Protein 2CC3 (pdb70)

Organism: Agrobacterium fabrum (strain C58 / ATCC 33970) (NCBI:txid176299)

B-factor: mean 16.68, std 10.62, range [2.0, 56.29]

Solvent-accessible surface area: 15965 Å² total; per-residue (Å²): 96,144,172,89,85,48,70,76,3,2,7,29,12,7,2,15,45,0,0,48,9,24,21,30,11,14,32,58,30,13,132,78,10,34,67,17,0,9,59,5,2,21,81,146,10,72,105,90,1,44,130,87,11,57,149,122,27,92,92,0,11,26,70,115,16,16,166,131,7,73,19,75,20,89,56,89,35,35,80,97,85,80,134,17,14,0,58,0,81,0,67,54,16,49,68,30,94,92,128,153,83,78,59,34,30,33,30,0,42,0,127,34,81,93,47,140,89,34,78,56,172,30,44,26,41,7,13,5,0,2,19,1,46,31,15,108,46,67,87,61,135,135,104,198,106,145,171,77,87,60,98,76,4,1,12,29,12,24,2,16,58,12,0,45,14,43,21,18,8,9,34,35,32,11,121,79,10,39,67,17,0,13,50,20,8,20,82,120,11,84,86,78,9,42,142,107,15,52,150,128,27,96,84,0,19,31,68,97,10,14,168,105,10,57,15,71,13,70,57,92,37,37,81,96,79,84,132,19,28,1,60,0,75,1,77,58,10,47,65,35,111,85,136,156,77,80,61,32,30,27,29,0,54,0,124,38,83,94,48,139,89,34,76,58,165,20,38,28,48,6,16,6,0,6,17,4,31,35,18,123,45,76,85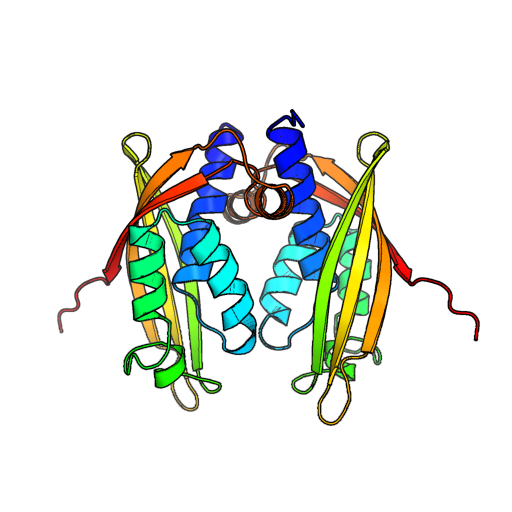,63,138,139,106,199

GO terms:
  GO:0005886 plasma membrane (C, EXP)
  GO:0042802 identical protein binding (F, IPI)
  GO:0005515 protein binding (F, IPI)

Nearest PDB structures (foldseek):
  2cc3-assembly1_B  TM=1.006E+00  e=1.079E-27  Agrobacterium tumefaciens
  4aky-assembly5_E  TM=9.149E-01  e=1.240E-10  Brucella suis
  4o3v-assembly1_B  TM=8.685E-01  e=2.849E-10  Rickettsia typhi str. Wilmington
  4o3v-assembly1_A  TM=8.788E-01  e=7.374E-10  Rickettsia typhi str. Wilmington
  2bhm-assembly1_A-2  TM=9.121E-01  e=1.418E-09  Brucella suis

Radius of gyration: 19.48 Å; Cα contacts (8 Å, |Δi|>4): 510; chains: 2; bounding box: 47×59×48 Å

Secondary structure (DSSP, 8-state):
-----HHHHHHHHHHHHHHHHHH-B-TTTHHHHHHHHHHTB-HHHHHHHHHHHSTT-TTSHHHHTTTSEEEEEEEEEEEEEETTEEEEEEEEEEEETTSPPEEEEEEEEEEEEE-S---HHHHTT-TT-EEEEEEEEEEPP---/-----HHHHHHHHHHHHHHHHHH-B-TTTHHHHHHHHHHTB-HHHHHHHHHHHSTT-TTSHHHHTTTSEEEEEEEEEEEEEETTEEEEEEEEEEEETTSPPEEEEEEEEEEEEE-S---HHHHTT-TT-EEEEEEEEEEPP---

Structure (mmCIF, N/CA/C/O backbone):
data_2CC3
#
_entry.id   2CC3
#
_cell.length_a   112.269
_cell.length_b   72.349
_cell.length_c   48.844
_cell.angle_alpha   90.00
_cell.angle_beta   110.66
_cell.angle_gamma   90.00
#
_symmetry.space_group_name_H-M   'C 1 2 1'
#
loop_
_entity.id
_entity.type
_entity.pdbx_description
1 polymer 'PROTEIN VIRB8'
2 non-polymer (4S)-2-METHYL-2,4-PENTANEDIOL
3 water water
#
loop_
_atom_site.group_PDB
_atom_site.id
_atom_site.type_symbol
_atom_site.label_atom_id
_atom_site.label_alt_id
_atom_site.label_comp_id
_atom_site.label_asym_id
_atom_site.label_entity_id
_atom_site.label_seq_id
_atom_site.pdbx_PDB_ins_code
_atom_site.Cartn_x
_atom_site.Cartn_y
_atom_site.Cartn_z
_atom_site.occupancy
_atom_site.B_iso_or_equiv
_atom_site.auth_seq_id
_atom_site.auth_comp_id
_atom_site.auth_asym_id
_atom_site.auth_atom_id
_atom_site.pdbx_PDB_model_num
ATOM 1 N N . GLY A 1 1 ? 36.338 -15.413 23.242 1.00 38.80 88 GLY A N 1
ATOM 2 C CA . GLY A 1 1 ? 35.600 -14.238 22.699 1.00 38.53 88 GLY A CA 1
ATOM 3 C C . GLY A 1 1 ? 36.162 -13.754 21.376 1.00 38.47 88 GLY A C 1
ATOM 4 O O . GLY A 1 1 ? 37.361 -13.481 21.288 1.00 35.88 88 GLY A O 1
ATOM 5 N N . PRO A 1 2 ? 35.302 -13.667 20.332 1.00 38.57 89 PRO A N 1
ATOM 6 C CA . PRO A 1 2 ? 35.680 -13.102 19.027 1.00 38.83 89 PRO A CA 1
ATOM 7 C C . PRO A 1 2 ? 35.832 -11.565 19.082 1.00 38.29 89 PRO A C 1
ATOM 8 O O . PRO A 1 2 ? 34.893 -10.863 19.467 1.00 35.15 89 PRO A O 1
ATOM 12 N N . HIS A 1 3 ? 37.012 -11.069 18.699 1.00 38.19 90 HIS A N 1
ATOM 13 C CA . HIS A 1 3 ? 37.354 -9.648 18.811 1.00 39.07 90 HIS A CA 1
ATOM 14 C C . HIS A 1 3 ? 37.312 -8.910 17.468 1.00 35.07 90 HIS A C 1
ATOM 15 O O . HIS A 1 3 ? 37.679 -9.455 16.431 1.00 34.70 90 HIS A O 1
ATOM 22 N N . MET A 1 4 ? 36.869 -7.658 17.498 1.00 30.24 91 MET A N 1
ATOM 23 C CA . MET A 1 4 ? 37.099 -6.750 16.385 1.00 26.23 91 MET A CA 1
ATOM 24 C C . MET A 1 4 ? 37.441 -5.350 16.870 1.00 21.79 91 MET A C 1
ATOM 25 O O . MET A 1 4 ? 36.975 -4.910 17.925 1.00 19.11 91 MET A O 1
ATOM 30 N N . THR A 1 5 ? 38.261 -4.660 16.090 1.00 16.83 92 THR A N 1
ATOM 31 C CA . THR A 1 5 ? 38.514 -3.243 16.304 1.00 16.16 92 THR A CA 1
ATOM 32 C C . THR A 1 5 ? 37.215 -2.447 16.095 1.00 11.90 92 THR A C 1
ATOM 33 O O . THR A 1 5 ? 36.334 -2.867 15.346 1.00 10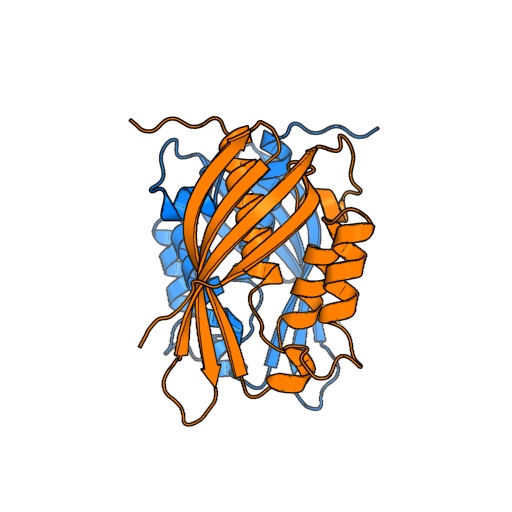.21 92 THR A O 1
ATOM 37 N N . GLN A 1 6 ? 37.089 -1.298 16.753 1.00 13.20 93 GLN A N 1
ATOM 38 C CA . GLN A 1 6 ? 35.928 -0.464 16.517 1.00 13.93 93 GLN A CA 1
ATOM 39 C C . GLN A 1 6 ? 35.869 0.052 15.082 1.00 14.21 93 GLN A C 1
ATOM 40 O O . GLN A 1 6 ? 34.775 0.181 14.528 1.00 15.76 93 GLN A O 1
ATOM 46 N N . GLU A 1 7 ? 37.026 0.304 14.476 1.00 15.03 94 GLU A N 1
ATOM 47 C CA . GLU A 1 7 ? 37.124 0.745 13.070 1.00 17.27 94 GLU A CA 1
ATOM 48 C C . GLU A 1 7 ? 36.499 -0.265 12.128 1.00 14.90 94 GLU A C 1
ATOM 49 O O . GLU A 1 7 ? 35.715 0.104 11.270 1.00 13.59 94 GLU A O 1
ATOM 55 N N . GLU A 1 8 ? 36.846 -1.532 12.327 1.00 15.07 95 GLU A N 1
ATOM 56 C CA . GLU A 1 8 ? 36.277 -2.658 11.605 1.00 17.75 95 GLU A CA 1
ATOM 57 C C . GLU A 1 8 ? 34.786 -2.834 11.914 1.00 14.46 95 GLU A C 1
ATOM 58 O O . GLU A 1 8 ? 34.002 -3.140 11.019 1.00 15.52 95 GLU A O 1
ATOM 64 N N . ALA A 1 9 ? 34.372 -2.564 13.154 1.00 15.15 96 ALA A N 1
ATOM 65 C CA . ALA A 1 9 ? 32.930 -2.613 13.492 1.00 8.83 96 ALA A CA 1
ATOM 66 C C . ALA A 1 9 ? 32.146 -1.531 12.758 1.00 6.12 96 ALA A C 1
ATOM 67 O O . ALA A 1 9 ? 31.086 -1.793 12.173 1.00 6.56 96 ALA A O 1
ATOM 69 N N . VAL A 1 10 ? 32.676 -0.315 12.794 1.00 4.49 97 VAL A N 1
ATOM 70 C CA . VAL A 1 10 ? 32.112 0.814 12.070 1.00 3.76 97 VAL A CA 1
ATOM 71 C C . VAL A 1 10 ? 32.014 0.579 10.557 1.00 2.17 97 VAL A C 1
ATOM 72 O O . VAL A 1 10 ? 30.987 0.901 9.947 1.00 5.77 97 VAL A O 1
ATOM 76 N N . VAL A 1 11 ? 33.066 0.041 9.948 1.00 2.39 98 VAL A N 1
ATOM 77 C CA . VAL A 1 11 ? 33.011 -0.344 8.523 1.00 3.12 98 VAL A CA 1
ATOM 78 C C . VAL A 1 11 ? 31.811 -1.215 8.213 1.00 4.60 98 VAL A C 1
ATOM 79 O O . VAL A 1 11 ? 30.988 -0.869 7.339 1.00 4.76 98 VAL A O 1
ATOM 83 N N . ASN A 1 12 ? 31.698 -2.330 8.952 1.00 8.30 99 ASN A N 1
ATOM 84 C CA . ASN A 1 12 ? 30.720 -3.380 8.656 1.00 6.30 99 ASN A CA 1
ATOM 85 C C . ASN A 1 12 ? 29.307 -2.890 8.800 1.00 6.36 99 ASN A C 1
ATOM 86 O O . ASN A 1 12 ? 28.417 -3.228 7.994 1.00 6.42 99 ASN A O 1
ATOM 91 N N . ALA A 1 13 ? 29.107 -2.095 9.853 1.00 7.62 100 ALA A N 1
ATOM 92 C CA . ALA A 1 13 ? 27.866 -1.419 10.111 1.00 2.26 100 ALA A CA 1
ATOM 93 C C . ALA A 1 13 ? 27.507 -0.407 9.020 1.00 2.00 100 ALA A C 1
ATOM 94 O O . ALA A 1 13 ? 26.350 -0.353 8.588 1.00 4.80 100 ALA A O 1
ATOM 96 N N . SER A 1 14 ? 28.452 0.414 8.581 1.00 2.89 101 SER A N 1
ATOM 97 C CA . SER A 1 14 ? 28.092 1.485 7.588 1.00 6.10 101 SER A CA 1
ATOM 98 C C . SER A 1 14 ? 27.811 0.861 6.192 1.00 3.72 101 SER A C 1
ATOM 99 O O . SER A 1 14 ? 26.926 1.313 5.459 1.00 4.18 101 SER A O 1
ATOM 102 N N . LEU A 1 15 ? 28.573 -0.178 5.853 1.00 2.51 102 LEU A N 1
ATOM 103 C CA . LEU A 1 15 ? 28.454 -0.846 4.553 1.00 2.24 102 LEU A CA 1
ATOM 104 C C . LEU A 1 15 ? 27.178 -1.633 4.451 1.00 2.77 102 LEU A C 1
ATOM 105 O O . LEU A 1 15 ? 26.520 -1.624 3.400 1.00 5.56 102 LEU A O 1
ATOM 110 N N . TRP A 1 16 ? 26.778 -2.238 5.573 1.00 5.68 103 TRP A N 1
ATOM 111 C CA . TRP A 1 16 ? 25.488 -2.941 5.670 1.00 2.00 103 TRP A CA 1
ATOM 112 C C . TRP A 1 16 ? 24.325 -2.013 5.631 1.00 2.03 103 TRP A C 1
ATOM 113 O O . TRP A 1 16 ? 23.297 -2.281 4.991 1.00 3.77 103 TRP A O 1
ATOM 124 N N . GLU A 1 17 ? 24.441 -0.911 6.358 1.00 6.38 104 GLU A N 1
ATOM 125 C CA . GLU A 1 17 ? 23.421 0.136 6.267 1.00 5.23 104 GLU A CA 1
ATOM 126 C C . GLU A 1 17 ? 23.316 0.640 4.811 1.00 2.00 104 GLU A C 1
ATOM 127 O O . GLU A 1 17 ? 22.215 0.835 4.285 1.00 2.00 104 GLU A O 1
ATOM 133 N N . TYR A 1 18 ? 24.461 0.814 4.156 1.00 5.10 105 TYR A N 1
ATOM 134 C CA . TYR A 1 18 ? 24.479 1.128 2.716 1.00 3.54 105 TYR A CA 1
ATOM 135 C C . TYR A 1 18 ? 23.683 0.121 1.930 1.00 4.50 105 TYR A C 1
ATOM 136 O O . TYR A 1 18 ? 22.696 0.462 1.233 1.00 4.05 105 TYR A O 1
ATOM 145 N N . VAL A 1 19 ? 24.080 -1.137 2.036 1.00 6.49 106 VAL A N 1
ATOM 146 C CA . VAL A 1 19 ? 23.322 -2.198 1.358 1.00 4.99 106 VAL A CA 1
ATOM 147 C C . VAL A 1 19 ? 21.843 -2.134 1.697 1.00 5.79 106 VAL A C 1
ATOM 148 O O . VAL A 1 19 ? 20.982 -2.085 0.800 1.00 7.71 106 VAL A O 1
ATOM 152 N N . ARG A 1 20 ? 21.532 -2.111 2.995 1.00 4.27 107 ARG A N 1
ATOM 153 C CA . ARG A 1 20 ? 20.146 -2.172 3.390 1.00 5.37 107 ARG A CA 1
ATOM 154 C C . ARG A 1 20 ? 19.365 -1.005 2.774 1.00 4.38 107 ARG A C 1
ATOM 155 O O . ARG A 1 20 ? 18.279 -1.204 2.220 1.00 3.82 107 ARG A O 1
ATOM 163 N N . LEU A 1 21 ? 19.885 0.220 2.918 1.00 4.31 108 LEU A N 1
ATOM 164 C CA . LEU A 1 21 ? 19.181 1.412 2.408 1.00 8.25 108 LEU A CA 1
ATOM 165 C C . LEU A 1 21 ? 19.040 1.379 0.879 1.00 8.07 108 LEU A C 1
ATOM 166 O O . LEU A 1 21 ? 18.038 1.807 0.321 1.00 7.96 108 LEU A O 1
ATOM 171 N N . ARG A 1 22 ? 20.046 0.843 0.204 1.00 9.04 109 ARG A N 1
ATOM 172 C CA . ARG A 1 22 ? 20.044 0.819 -1.250 1.00 3.91 109 ARG A CA 1
ATOM 173 C C . ARG A 1 22 ? 19.142 -0.283 -1.825 1.00 5.34 109 ARG A C 1
ATOM 174 O O . ARG A 1 22 ? 18.510 -0.075 -2.871 1.00 5.26 109 ARG A O 1
ATOM 182 N N . GLU A 1 23 ? 19.047 -1.424 -1.139 1.00 4.67 110 GLU A N 1
ATOM 183 C CA . GLU A 1 23 ? 18.387 -2.592 -1.702 1.00 6.63 110 GLU A CA 1
ATOM 184 C C . GLU A 1 23 ? 16.964 -2.802 -1.152 1.00 10.09 110 GLU A C 1
ATOM 185 O O . GLU A 1 23 ? 16.184 -3.581 -1.713 1.00 6.92 110 GLU A O 1
ATOM 191 N N . SER A 1 24 ? 16.666 -2.128 -0.035 1.00 10.43 111 SER A N 1
ATOM 192 C CA . SER A 1 24 ? 15.328 -2.057 0.549 1.00 9.73 111 SER A CA 1
ATOM 193 C C . SER A 1 24 ? 14.462 -1.107 -0.253 1.00 7.71 111 SER A C 1
ATOM 194 O O . SER A 1 24 ? 14.990 -0.275 -0.994 1.00 8.82 111 SER A O 1
ATOM 197 N N . TYR A 1 25 ? 13.143 -1.214 -0.104 1.00 7.15 112 TYR A N 1
ATOM 198 C CA . TYR A 1 25 ? 12.224 -0.201 -0.659 1.00 11.24 112 TYR A CA 1
ATOM 199 C C . TYR A 1 25 ? 10.948 -0.047 0.152 1.00 13.34 112 TYR A C 1
ATOM 200 O O . TYR A 1 25 ? 10.249 -1.017 0.449 1.00 16.45 112 TYR A O 1
ATOM 209 N N . ASP A 1 26 ? 10.623 1.195 0.463 1.00 15.81 113 ASP A N 1
ATOM 210 C CA . ASP A 1 26 ? 9.370 1.512 1.139 1.00 18.80 113 ASP A CA 1
ATOM 211 C C . ASP A 1 26 ? 9.032 2.926 0.696 1.00 16.83 113 ASP A C 1
ATOM 212 O O . ASP A 1 26 ? 9.837 3.833 0.884 1.00 17.63 113 ASP A O 1
ATOM 217 N N . ALA A 1 27 ? 7.870 3.128 0.087 1.00 17.17 114 ALA A N 1
ATOM 218 C CA . ALA A 1 27 ? 7.514 4.482 -0.386 1.00 17.74 114 ALA A CA 1
ATOM 219 C C . ALA A 1 27 ? 7.688 5.579 0.694 1.00 17.41 114 ALA A C 1
ATOM 220 O O . ALA A 1 27 ? 8.075 6.712 0.387 1.00 15.87 114 ALA A O 1
ATOM 222 N N . ASP A 1 28 ? 7.422 5.231 1.956 1.00 14.70 115 ASP A N 1
ATOM 223 C CA . ASP A 1 28 ? 7.606 6.175 3.067 1.00 18.38 115 ASP A CA 1
ATOM 224 C C . ASP A 1 28 ? 9.062 6.538 3.331 1.00 17.84 115 ASP A C 1
ATOM 225 O O . ASP A 1 28 ? 9.340 7.651 3.750 1.00 21.74 115 ASP A O 1
ATOM 230 N N . THR A 1 29 ? 9.981 5.597 3.102 1.00 18.78 116 THR A N 1
ATOM 231 C CA . THR A 1 29 ? 11.414 5.789 3.384 1.00 16.01 116 THR A CA 1
ATOM 232 C C . THR A 1 29 ? 12.210 6.067 2.122 1.00 17.49 116 THR A C 1
ATOM 233 O O . THR A 1 29 ? 13.435 6.210 2.169 1.00 20.07 116 THR A O 1
ATOM 237 N N . ALA A 1 30 ? 11.511 6.136 0.995 1.00 17.34 117 ALA A N 1
ATOM 238 C CA . ALA A 1 30 ? 12.155 6.273 -0.313 1.00 16.62 117 ALA A CA 1
ATOM 239 C C . ALA A 1 30 ? 13.115 7.474 -0.405 1.00 17.02 117 ALA A C 1
ATOM 240 O O . ALA A 1 30 ? 14.250 7.336 -0.905 1.00 14.49 117 ALA A O 1
ATOM 242 N N . GLN A 1 31 ? 12.663 8.640 0.076 1.00 17.61 118 GLN A N 1
ATOM 243 C CA . GLN A 1 31 ? 13.454 9.867 0.050 1.00 16.56 118 GLN A CA 1
ATOM 244 C C . GLN A 1 31 ? 14.603 9.866 1.068 1.00 16.62 118 GLN A C 1
ATOM 245 O O . GLN A 1 31 ? 15.739 10.266 0.767 1.00 19.29 118 GLN A O 1
ATOM 251 N N . TYR A 1 32 ? 14.282 9.477 2.295 1.00 16.37 119 TYR A N 1
ATOM 252 C CA . TYR A 1 32 ? 15.280 9.293 3.318 1.00 16.77 119 TYR A CA 1
ATOM 253 C C . TYR A 1 32 ? 16.389 8.332 2.837 1.00 13.12 119 TYR A C 1
ATOM 254 O O . TYR A 1 32 ? 17.563 8.652 2.914 1.00 13.75 119 TYR A O 1
ATOM 263 N N . ALA A 1 33 ? 16.025 7.160 2.336 1.00 14.00 120 ALA A N 1
ATOM 264 C CA . ALA A 1 33 ? 17.056 6.203 1.912 1.00 11.24 120 ALA A CA 1
ATOM 265 C C . ALA A 1 33 ? 17.878 6.731 0.712 1.00 8.27 120 ALA A C 1
ATOM 266 O O . ALA A 1 33 ? 19.099 6.670 0.726 1.00 9.56 120 ALA A O 1
ATOM 268 N N . TYR A 1 34 ? 17.198 7.304 -0.272 1.00 10.60 121 TYR A N 1
ATOM 269 C CA . TYR A 1 34 ? 17.822 7.879 -1.477 1.00 12.17 121 TYR A CA 1
ATOM 270 C C . TYR A 1 34 ? 18.899 8.923 -1.168 1.00 12.22 121 TYR A C 1
ATOM 271 O O . TYR A 1 34 ? 19.951 8.942 -1.807 1.00 13.62 121 TYR A O 1
ATOM 280 N N . ASP A 1 35 ? 18.642 9.797 -0.195 1.00 13.89 122 ASP A N 1
ATOM 281 C CA . ASP A 1 35 ? 19.620 10.822 0.163 1.00 11.70 122 ASP A CA 1
ATOM 282 C C . ASP A 1 35 ? 20.857 10.276 0.896 1.00 10.19 122 ASP A C 1
ATOM 283 O O . ASP A 1 35 ? 21.990 10.685 0.607 1.00 8.48 122 ASP A O 1
ATOM 288 N N . LEU A 1 36 ? 20.642 9.405 1.887 1.00 10.34 123 LEU A N 1
ATOM 289 C CA . LEU A 1 36 ? 21.757 8.720 2.547 1.00 9.61 123 LEU A CA 1
ATOM 290 C C . LEU A 1 36 ? 22.575 7.865 1.548 1.00 6.96 123 LEU A C 1
ATOM 291 O O . LEU A 1 36 ? 23.773 7.957 1.514 1.00 5.28 123 LEU A O 1
ATOM 296 N N . VAL A 1 37 ? 21.913 7.056 0.724 1.00 8.68 124 VAL A N 1
ATOM 297 C CA . VAL A 1 37 ? 22.619 6.261 -0.280 1.00 9.75 124 VAL A CA 1
ATOM 298 C C . VAL A 1 37 ? 23.464 7.158 -1.190 1.00 9.90 124 VAL A C 1
ATOM 299 O O . VAL A 1 37 ? 24.644 6.892 -1.380 1.00 11.84 124 VAL A O 1
ATOM 303 N N . SER A 1 38 ? 22.857 8.227 -1.719 1.00 13.47 125 SER A N 1
ATOM 304 C CA . SER A 1 38 ? 23.557 9.196 -2.622 1.00 13.33 125 SER A CA 1
ATOM 305 C C . SER A 1 38 ? 24.778 9.863 -1.990 1.00 13.01 125 SER A C 1
ATOM 306 O O . SER A 1 38 ? 25.799 10.052 -2.641 1.00 11.76 125 SER A O 1
ATOM 309 N N . ASN A 1 39 ? 24.661 10.240 -0.719 1.00 16.02 126 ASN A N 1
ATOM 310 C CA . ASN A 1 39 ? 25.743 10.956 -0.023 1.00 15.11 126 ASN A CA 1
ATOM 311 C C . ASN A 1 39 ? 26.954 10.086 0.276 1.00 15.43 126 ASN A C 1
ATOM 312 O O . ASN A 1 39 ? 28.090 10.557 0.327 1.00 18.65 126 ASN A O 1
ATOM 317 N N . PHE A 1 40 ? 26.678 8.805 0.474 1.00 14.65 127 PHE A N 1
ATOM 318 C CA . PHE A 1 40 ? 27.664 7.777 0.761 1.00 15.27 127 PHE A CA 1
ATOM 319 C C . PHE A 1 40 ? 28.479 7.319 -0.486 1.00 13.03 127 PHE A C 1
ATOM 320 O O . PHE A 1 40 ? 29.460 6.595 -0.347 1.00 10.61 127 PHE A O 1
ATOM 328 N N . SER A 1 41 ? 28.045 7.700 -1.693 1.00 11.87 128 SER A N 1
ATOM 329 C CA . SER A 1 41 ? 28.589 7.132 -2.934 1.00 10.78 128 SER A CA 1
ATOM 330 C C . SER A 1 41 ? 29.436 8.117 -3.724 1.00 12.30 128 SER A C 1
ATOM 331 O O . SER A 1 41 ? 29.050 9.265 -3.884 1.00 13.68 128 SER A O 1
ATOM 334 N N . ALA A 1 42 ? 30.571 7.653 -4.247 1.00 12.78 129 ALA A N 1
ATOM 335 C CA . ALA A 1 42 ? 31.391 8.439 -5.158 1.00 10.13 129 ALA A CA 1
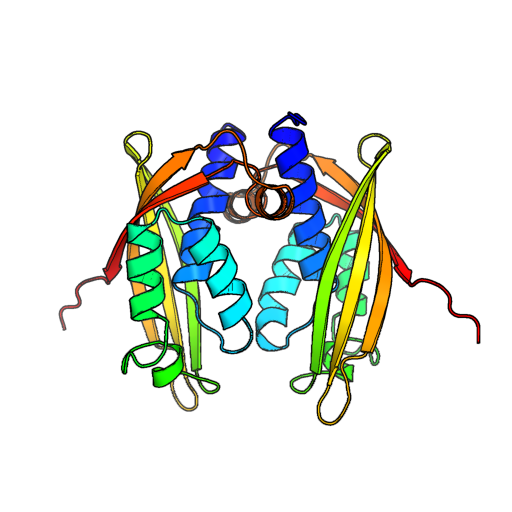ATOM 336 C C . ALA A 1 42 ? 30.605 8.599 -6.473 1.00 10.46 129 ALA A C 1
ATOM 337 O O . ALA A 1 42 ? 29.665 7.849 -6.703 1.00 14.12 129 ALA A O 1
ATOM 339 N N . PRO A 1 43 ? 30.895 9.661 -7.259 1.00 14.99 130 PRO A N 1
ATOM 340 C CA . PRO A 1 43 ? 30.143 10.095 -8.456 1.00 11.27 130 PRO A CA 1
ATOM 341 C C . PRO A 1 43 ? 29.485 9.040 -9.369 1.00 9.15 130 PRO A C 1
ATOM 342 O O . PRO A 1 43 ? 28.303 9.158 -9.664 1.00 13.77 130 PRO A O 1
ATOM 346 N N . MET A 1 44 ? 30.199 8.027 -9.805 1.00 11.01 131 MET A N 1
ATOM 347 C CA . MET A 1 44 ? 29.600 7.030 -10.711 1.00 14.05 131 MET A CA 1
ATOM 348 C C . MET A 1 44 ? 28.610 6.092 -10.015 1.00 11.07 131 MET A C 1
ATOM 349 O O . MET A 1 44 ? 27.530 5.776 -10.534 1.00 11.13 131 MET A O 1
ATOM 354 N N . VAL A 1 45 ? 28.998 5.648 -8.830 1.00 12.90 132 VAL A N 1
ATOM 355 C CA . VAL A 1 45 ? 28.120 4.873 -7.960 1.00 7.77 132 VAL A CA 1
ATOM 356 C C . VAL A 1 45 ? 26.848 5.683 -7.705 1.00 8.12 132 VAL A C 1
ATOM 357 O O . VAL A 1 45 ? 25.748 5.191 -7.908 1.00 9.91 132 VAL A O 1
ATOM 361 N N . ARG A 1 46 ? 26.989 6.960 -7.337 1.00 12.57 133 ARG A N 1
ATOM 362 C CA . ARG A 1 46 ? 25.814 7.797 -7.112 1.00 12.56 133 ARG A CA 1
ATOM 363 C C . ARG A 1 46 ? 24.909 7.848 -8.346 1.00 12.38 133 ARG A C 1
ATOM 364 O O . ARG A 1 46 ? 23.675 7.796 -8.236 1.00 11.46 133 ARG A O 1
ATOM 372 N N . GLN A 1 47 ? 25.525 7.938 -9.518 1.00 12.68 134 GLN A N 1
ATOM 373 C CA . GLN A 1 47 ? 24.782 8.075 -10.756 1.00 13.65 134 GLN A CA 1
ATOM 374 C C . GLN A 1 47 ? 24.124 6.775 -11.184 1.00 11.22 134 GLN A C 1
ATOM 375 O O . GLN A 1 47 ? 22.979 6.791 -11.612 1.00 15.58 134 GLN A O 1
ATOM 381 N N . ASN A 1 48 ? 24.835 5.657 -11.060 1.00 11.89 135 ASN A N 1
ATOM 382 C CA . ASN A 1 48 ? 24.227 4.335 -11.270 1.00 12.18 135 ASN A CA 1
ATOM 383 C C . ASN A 1 48 ? 22.993 4.140 -10.385 1.00 11.21 135 ASN A C 1
ATOM 384 O O . ASN A 1 48 ? 21.931 3.736 -10.852 1.00 11.31 135 ASN A O 1
ATOM 389 N N . TYR A 1 49 ? 23.116 4.463 -9.105 1.00 11.52 136 TYR A N 1
ATOM 390 C CA . TYR A 1 49 ? 21.992 4.276 -8.194 1.00 8.78 136 TYR A CA 1
ATOM 391 C C . TYR A 1 49 ? 20.808 5.176 -8.545 1.00 8.56 136 TYR A C 1
ATOM 392 O O . TYR A 1 49 ? 19.645 4.717 -8.582 1.00 7.55 136 TYR A O 1
ATOM 401 N N . GLN A 1 50 ? 21.108 6.457 -8.795 1.00 6.60 137 GLN A N 1
ATOM 402 C CA . GLN A 1 50 ? 20.082 7.450 -9.088 1.00 8.53 137 GLN A CA 1
ATOM 403 C C . GLN A 1 50 ? 19.317 7.198 -10.382 1.00 11.58 137 GLN A C 1
ATOM 404 O O . GLN A 1 50 ? 18.094 7.411 -10.428 1.00 11.64 137 GLN A O 1
ATOM 410 N N . GLN A 1 51 ? 20.023 6.726 -11.414 1.00 15.95 138 GLN A N 1
ATOM 411 C CA . GLN A 1 51 ? 19.413 6.423 -12.705 1.00 17.21 138 GLN A CA 1
ATOM 412 C C . GLN A 1 51 ? 18.505 5.196 -12.619 1.00 17.07 138 GLN A C 1
ATOM 413 O O . GLN A 1 51 ? 17.506 5.097 -13.329 1.00 14.45 138 GLN A O 1
ATOM 419 N N . PHE A 1 52 ? 18.867 4.265 -11.744 1.00 16.88 139 PHE A N 1
ATOM 420 C CA . PHE A 1 52 ? 18.036 3.107 -11.485 1.00 19.12 139 PHE A CA 1
ATOM 421 C C . PHE A 1 52 ? 16.785 3.477 -10.662 1.00 18.39 139 PHE A C 1
ATOM 422 O O . PHE A 1 52 ? 15.648 3.184 -11.051 1.00 18.12 139 PHE A O 1
ATOM 430 N N . PHE A 1 53 ? 17.009 4.148 -9.545 1.00 15.18 140 PHE A N 1
ATOM 431 C CA . PHE A 1 53 ? 15.936 4.523 -8.637 1.00 15.57 140 PHE A CA 1
ATOM 432 C C . PHE A 1 53 ? 14.937 5.554 -9.177 1.00 16.46 140 PHE A C 1
ATOM 433 O O . PHE A 1 53 ? 13.724 5.423 -8.926 1.00 16.39 140 PHE A O 1
ATOM 441 N N . ASN A 1 54 ? 15.428 6.581 -9.879 1.00 17.48 141 ASN A N 1
ATOM 442 C CA . ASN A 1 54 ? 14.539 7.680 -10.292 1.00 19.98 141 ASN A CA 1
ATOM 443 C C . ASN A 1 54 ? 13.563 7.329 -11.420 1.00 21.51 141 ASN A C 1
ATOM 444 O O . ASN A 1 54 ? 13.829 6.430 -12.224 1.00 15.71 141 ASN A O 1
ATOM 449 N N . TYR A 1 55 ? 12.417 8.019 -11.433 1.00 24.54 142 TYR A N 1
ATOM 450 C CA . TYR A 1 55 ? 11.569 8.119 -12.627 1.00 28.98 142 TYR A CA 1
ATOM 451 C C . TYR A 1 55 ? 12.399 8.803 -13.716 1.00 29.60 142 TYR A C 1
ATOM 452 O O . TYR A 1 55 ? 13.133 9.744 -13.418 1.00 31.41 142 TYR A O 1
ATOM 461 N N . PRO A 1 56 ? 12.247 8.378 -14.990 1.00 30.93 143 PRO A N 1
ATOM 462 C CA . PRO A 1 56 ? 11.201 7.505 -15.525 1.00 30.44 143 PRO A CA 1
ATOM 463 C C . PRO A 1 56 ? 11.556 6.022 -15.677 1.00 30.66 143 PRO A C 1
ATOM 464 O O . PRO A 1 56 ? 10.898 5.331 -16.457 1.00 32.59 143 PRO A O 1
ATOM 468 N N . ASN A 1 57 ? 12.560 5.535 -14.943 1.00 27.90 144 ASN A N 1
ATOM 469 C CA . ASN A 1 57 ? 12.957 4.126 -15.029 1.00 24.28 144 ASN A CA 1
ATOM 470 C C . ASN A 1 57 ? 11.804 3.166 -14.723 1.00 24.53 144 ASN A C 1
ATOM 471 O O . ASN A 1 57 ? 11.421 3.037 -13.555 1.00 20.80 144 ASN A O 1
ATOM 476 N N . PRO A 1 58 ? 11.284 2.461 -15.766 1.00 24.79 145 PRO A N 1
ATOM 477 C CA . PRO A 1 58 ? 10.090 1.609 -15.652 1.00 23.54 145 PRO A CA 1
ATOM 478 C C . PRO A 1 58 ? 10.306 0.408 -14.728 1.00 22.79 145 PRO A C 1
ATOM 479 O O . PRO A 1 58 ? 9.335 -0.224 -14.317 1.00 24.06 145 PRO A O 1
ATOM 483 N N . THR A 1 59 ? 11.570 0.105 -14.420 1.00 23.10 146 THR A N 1
ATOM 484 C CA . THR A 1 59 ? 11.930 -0.997 -13.516 1.00 23.62 146 THR A CA 1
ATOM 485 C C . THR A 1 59 ? 12.325 -0.542 -12.095 1.00 21.20 146 THR A C 1
ATOM 486 O O . THR A 1 59 ? 12.673 -1.367 -11.236 1.00 19.85 146 THR A O 1
ATOM 490 N N . SER A 1 60 ? 12.263 0.763 -11.840 1.00 19.72 147 SER A N 1
ATOM 491 C CA . SER A 1 60 ? 12.477 1.288 -10.499 1.00 16.97 147 SER A CA 1
ATOM 492 C C . SER A 1 60 ? 11.481 0.666 -9.525 1.00 16.92 147 SER A C 1
ATOM 493 O O . SER A 1 60 ? 10.315 0.434 -9.885 1.00 17.46 147 SER A O 1
ATOM 496 N N . PRO A 1 61 ? 11.928 0.393 -8.284 1.00 18.12 148 PRO A N 1
ATOM 497 C CA . PRO A 1 61 ? 10.985 -0.080 -7.244 1.00 19.10 148 PRO A CA 1
ATOM 498 C C . PRO A 1 61 ? 9.811 0.889 -7.045 1.00 19.02 148 PRO A C 1
ATOM 499 O O . PRO A 1 61 ? 8.697 0.461 -6.744 1.00 19.53 148 PRO A O 1
ATOM 503 N N . GLN A 1 62 ? 10.072 2.181 -7.227 1.00 18.50 149 GLN A N 1
ATOM 504 C CA . GLN A 1 62 ? 9.049 3.209 -7.099 1.00 19.45 149 GLN A CA 1
ATOM 505 C C . GLN A 1 62 ? 7.916 2.986 -8.067 1.00 20.16 149 GLN A C 1
ATOM 506 O O . GLN A 1 62 ? 6.754 3.076 -7.701 1.00 21.54 149 GLN A O 1
ATOM 512 N N . VAL A 1 63 ? 8.288 2.709 -9.312 1.00 21.47 150 VAL A N 1
ATOM 513 C CA . VAL A 1 63 ? 7.373 2.447 -10.422 1.00 21.23 150 VAL A CA 1
ATOM 514 C C . VAL A 1 63 ? 6.659 1.089 -10.267 1.00 21.03 150 VAL A C 1
ATOM 515 O O . VAL A 1 63 ? 5.437 1.030 -10.292 1.00 21.30 150 VAL A O 1
ATOM 519 N N . ILE A 1 64 ? 7.437 0.022 -10.064 1.00 21.87 151 ILE A N 1
ATOM 520 C CA . ILE A 1 64 ? 6.932 -1.364 -9.923 1.00 21.80 151 ILE A CA 1
ATOM 521 C C . ILE A 1 64 ? 6.073 -1.582 -8.678 1.00 22.27 151 ILE A C 1
ATOM 522 O O . ILE A 1 64 ? 4.998 -2.207 -8.742 1.00 19.04 151 ILE A O 1
ATOM 527 N N . LEU A 1 65 ? 6.557 -1.075 -7.544 1.00 22.90 152 LEU A N 1
ATOM 528 C CA . LEU A 1 65 ? 5.922 -1.352 -6.271 1.00 21.82 152 LEU A CA 1
ATOM 529 C C . LEU A 1 65 ? 5.126 -0.174 -5.725 1.00 23.11 152 LEU A C 1
ATOM 530 O O . LEU A 1 65 ? 4.033 -0.373 -5.196 1.00 25.80 152 LEU A O 1
ATOM 535 N N . GLY A 1 66 ? 5.655 1.037 -5.885 1.00 23.12 153 GLY A N 1
ATOM 536 C CA . GLY A 1 66 ? 5.005 2.248 -5.400 1.00 24.44 153 GLY A CA 1
ATOM 537 C C . GLY A 1 66 ? 4.613 2.141 -3.945 1.00 26.73 153 GLY A C 1
ATOM 538 O O . GLY A 1 66 ? 5.431 1.832 -3.068 1.00 28.98 153 GLY A O 1
ATOM 539 N N . LYS A 1 67 ? 3.335 2.350 -3.696 1.00 26.24 154 LYS A N 1
ATOM 540 C CA . LYS A 1 67 ? 2.818 2.394 -2.354 1.00 26.87 154 LYS A CA 1
ATOM 541 C C . LYS A 1 67 ? 2.301 1.026 -1.947 1.00 26.78 154 LYS A C 1
ATOM 542 O O . LYS A 1 67 ? 1.968 0.823 -0.791 1.00 25.70 154 LYS A O 1
ATOM 548 N N . HIS A 1 68 ? 2.269 0.086 -2.896 1.00 27.84 155 HIS A N 1
ATOM 549 C CA . HIS A 1 68 ? 1.611 -1.231 -2.728 1.00 29.26 155 HIS A CA 1
ATOM 550 C C . HIS A 1 68 ? 2.540 -2.423 -2.493 1.00 27.81 155 HIS A C 1
ATOM 551 O O . HIS A 1 68 ? 2.085 -3.581 -2.465 1.00 28.19 155 HIS A O 1
ATOM 558 N N . GLY A 1 69 ? 3.831 -2.154 -2.365 1.00 23.60 156 GLY A N 1
ATOM 559 C CA . GLY A 1 69 ? 4.799 -3.205 -2.169 1.00 19.94 156 GLY A CA 1
ATOM 560 C C . GLY A 1 69 ? 6.037 -2.671 -1.489 1.00 19.73 156 GLY A C 1
ATOM 561 O O . GLY A 1 69 ? 6.261 -1.461 -1.426 1.00 20.09 156 GLY A O 1
ATOM 562 N N . ARG A 1 70 ? 6.838 -3.591 -0.981 1.00 17.67 157 ARG A N 1
ATOM 563 C CA . ARG A 1 70 ? 8.063 -3.271 -0.263 1.00 20.11 157 ARG A CA 1
ATOM 564 C C . ARG A 1 70 ? 9.088 -4.357 -0.535 1.00 16.90 157 ARG A C 1
ATOM 565 O O . ARG A 1 70 ? 8.715 -5.489 -0.838 1.00 16.42 157 ARG A O 1
ATOM 573 N N . LEU A 1 71 ? 10.361 -3.990 -0.387 1.00 15.25 158 LEU A N 1
ATOM 574 C CA . LEU A 1 71 ? 11.482 -4.908 -0.406 1.00 11.69 158 LEU A CA 1
ATOM 575 C C . LEU A 1 71 ? 12.182 -4.807 0.936 1.00 10.97 158 LEU A C 1
ATOM 576 O O . LEU A 1 71 ? 12.517 -3.712 1.377 1.00 8.38 158 LEU A O 1
ATOM 581 N N . GLU A 1 72 ? 12.356 -5.956 1.598 1.00 13.28 159 GLU A N 1
ATOM 582 C CA . GLU A 1 72 ? 13.110 -6.065 2.842 1.00 15.68 159 GLU A CA 1
ATOM 583 C C . GLU A 1 72 ? 14.410 -6.882 2.703 1.00 14.24 159 GLU A C 1
ATOM 584 O O . GLU A 1 72 ? 14.486 -7.824 1.913 1.00 12.26 159 GLU A O 1
ATOM 590 N N . VAL A 1 73 ? 15.413 -6.521 3.513 1.00 13.65 160 VAL A N 1
ATOM 591 C CA . VAL A 1 73 ? 16.751 -7.054 3.383 1.00 12.19 160 VAL A CA 1
ATOM 59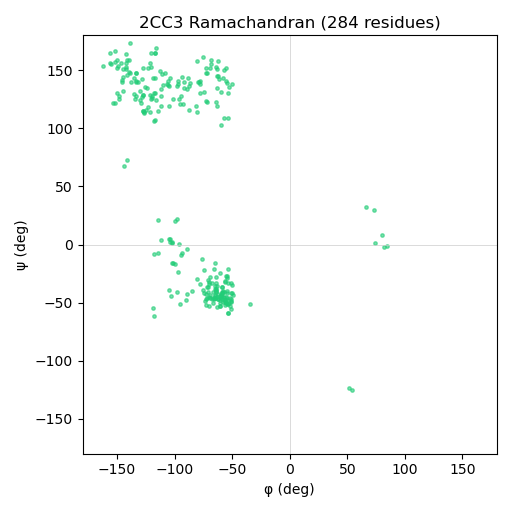2 C C . VAL A 1 73 ? 17.213 -7.578 4.741 1.00 13.27 160 VAL A C 1
ATOM 593 O O . VAL A 1 73 ? 17.137 -6.881 5.750 1.00 11.50 160 VAL A O 1
ATOM 597 N N . GLU A 1 74 ? 17.647 -8.836 4.753 1.00 11.11 161 GLU A N 1
ATOM 598 C CA . GLU A 1 74 ? 18.180 -9.486 5.938 1.00 11.90 161 GLU A CA 1
ATOM 599 C C . GLU A 1 74 ? 19.645 -9.724 5.722 1.00 9.31 161 GLU A C 1
ATOM 600 O O . GLU A 1 74 ? 19.986 -10.367 4.746 1.00 13.58 161 GLU A O 1
ATOM 606 N N . HIS A 1 75 ? 20.508 -9.301 6.645 1.00 8.75 162 HIS A N 1
ATOM 607 C CA . HIS A 1 75 ? 21.932 -9.606 6.531 1.00 8.30 162 HIS A CA 1
ATOM 608 C C . HIS A 1 75 ? 22.116 -11.122 6.588 1.00 9.62 162 HIS A C 1
ATOM 609 O O . HIS A 1 75 ? 21.371 -11.803 7.325 1.00 10.71 162 HIS A O 1
ATOM 616 N N . ILE A 1 76 ? 23.096 -11.644 5.837 1.00 6.98 163 ILE A N 1
ATOM 617 C CA . ILE A 1 76 ? 23.543 -13.024 6.065 1.00 3.41 163 ILE A CA 1
ATOM 618 C C . ILE A 1 76 ? 25.014 -13.083 6.456 1.00 6.97 163 ILE A C 1
ATOM 619 O O . ILE A 1 76 ? 25.333 -13.629 7.510 1.00 8.23 163 ILE A O 1
ATOM 624 N N . ALA A 1 77 ? 25.911 -12.505 5.652 1.00 7.72 164 ALA A N 1
ATOM 625 C CA . ALA A 1 77 ? 27.359 -12.496 6.035 1.00 8.26 164 ALA A CA 1
ATOM 626 C C . ALA A 1 77 ? 28.109 -11.277 5.487 1.00 8.03 164 ALA A C 1
ATOM 627 O O . ALA A 1 77 ? 27.725 -10.737 4.467 1.00 6.16 164 ALA A O 1
ATOM 629 N N . SER A 1 78 ? 29.166 -10.832 6.171 1.00 12.33 165 SER A N 1
ATOM 630 C CA . SER A 1 78 ? 30.090 -9.843 5.592 1.00 11.97 165 SER A CA 1
ATOM 631 C C . SER A 1 78 ? 31.487 -10.417 5.560 1.00 16.43 165 SER A C 1
ATOM 632 O O . SER A 1 78 ? 31.978 -10.887 6.583 1.00 16.21 165 SER A O 1
ATOM 635 N N . ASN A 1 79 ? 32.127 -10.364 4.390 1.00 17.17 166 ASN A N 1
ATOM 636 C CA . ASN A 1 79 ? 33.449 -10.967 4.221 1.00 18.68 166 ASN A CA 1
ATOM 637 C C . ASN A 1 79 ? 34.370 -9.942 3.574 1.00 18.41 166 ASN A C 1
ATOM 638 O O . ASN A 1 79 ? 34.039 -9.388 2.521 1.00 15.94 166 ASN A O 1
ATOM 643 N N . ASP A 1 80 ? 35.498 -9.655 4.220 1.00 19.63 167 ASP A N 1
ATOM 644 C CA . ASP A 1 80 ? 36.490 -8.763 3.633 1.00 23.20 167 ASP A CA 1
ATOM 645 C C . ASP A 1 80 ? 37.327 -9.558 2.648 1.00 25.12 167 ASP A C 1
ATOM 646 O O . ASP A 1 80 ? 37.938 -10.549 3.011 1.00 28.69 167 ASP A O 1
ATOM 651 N N . VAL A 1 81 ? 37.309 -9.158 1.386 1.00 28.98 168 VAL A N 1
ATOM 652 C CA . VAL A 1 81 ? 38.070 -9.886 0.374 1.00 29.00 168 VAL A CA 1
ATOM 653 C C . VAL A 1 81 ? 39.490 -9.330 0.219 1.00 29.97 168 VAL A C 1
ATOM 654 O O . VAL A 1 81 ? 40.454 -10.092 0.211 1.00 31.35 168 VAL A O 1
ATOM 658 N N . THR A 1 82 ? 39.596 -8.005 0.106 1.00 31.13 169 THR A N 1
ATOM 659 C CA . THR A 1 82 ? 40.865 -7.265 0.095 1.00 30.90 169 THR A CA 1
ATOM 660 C C . THR A 1 82 ? 40.629 -5.970 0.882 1.00 30.53 169 THR A C 1
ATOM 661 O O . THR A 1 82 ? 39.475 -5.625 1.142 1.00 28.73 169 THR A O 1
ATOM 665 N N . PRO A 1 83 ? 41.704 -5.271 1.307 1.00 29.28 170 PRO A N 1
ATOM 666 C CA . PRO A 1 83 ? 41.465 -3.961 1.906 1.00 27.53 170 PRO A CA 1
ATOM 667 C C . PRO A 1 83 ? 40.630 -3.077 0.978 1.00 23.68 170 PRO A C 1
ATOM 668 O O . PRO A 1 83 ? 40.929 -2.979 -0.220 1.00 23.33 170 PRO A O 1
ATOM 672 N N . GLY A 1 84 ? 39.569 -2.486 1.527 1.00 21.32 171 GLY A N 1
ATOM 673 C CA . GLY A 1 84 ? 38.661 -1.637 0.766 1.00 13.31 171 GLY A CA 1
ATOM 674 C C . GLY A 1 84 ? 37.607 -2.325 -0.096 1.00 10.52 171 GLY A C 1
ATOM 675 O O . GLY A 1 84 ? 36.929 -1.649 -0.875 1.00 10.63 171 GLY A O 1
ATOM 676 N N . VAL A 1 85 ? 37.482 -3.652 0.035 1.00 8.35 172 VAL A N 1
ATOM 677 C CA . VAL A 1 85 ? 36.484 -4.489 -0.673 1.00 6.69 172 VAL A CA 1
ATOM 678 C C . VAL A 1 85 ? 35.816 -5.457 0.335 1.00 7.80 172 VAL A C 1
ATOM 679 O O . VAL A 1 85 ? 36.481 -6.133 1.121 1.00 6.95 172 VAL A O 1
ATOM 683 N N . GLN A 1 86 ? 34.493 -5.454 0.355 1.00 4.74 173 GLN A N 1
ATOM 684 C CA . GLN A 1 86 ? 33.767 -6.326 1.216 1.00 7.13 173 GLN A CA 1
ATOM 685 C C . GLN A 1 86 ? 32.671 -6.939 0.349 1.00 9.39 173 GLN A C 1
ATOM 686 O O . GLN A 1 86 ? 32.123 -6.253 -0.543 1.00 5.43 173 GLN A O 1
ATOM 692 N N . GLN A 1 87 ? 32.407 -8.232 0.561 1.00 3.03 174 GLN A N 1
ATOM 693 C CA . GLN A 1 87 ? 31.230 -8.839 -0.017 1.00 10.44 174 GLN A CA 1
ATOM 694 C C . GLN A 1 87 ? 30.221 -9.077 1.082 1.00 10.80 174 GLN A C 1
ATOM 695 O O . GLN A 1 87 ? 30.575 -9.505 2.186 1.00 12.18 174 GLN A O 1
ATOM 701 N N . ILE A 1 88 ? 28.962 -8.792 0.764 1.00 11.42 175 ILE A N 1
ATOM 702 C CA . ILE A 1 88 ? 27.856 -8.902 1.712 1.00 9.26 175 ILE A CA 1
ATOM 703 C C . ILE A 1 88 ? 26.738 -9.744 1.147 1.00 7.50 175 ILE A C 1
ATOM 704 O O . ILE A 1 88 ? 26.094 -9.343 0.164 1.00 7.74 175 ILE A O 1
ATOM 709 N N . ARG A 1 89 ? 26.492 -10.891 1.784 1.00 6.07 176 ARG A N 1
ATOM 710 C CA . ARG A 1 89 ? 25.411 -11.775 1.406 1.00 4.45 176 ARG A CA 1
ATOM 711 C C . ARG A 1 89 ? 24.161 -11.365 2.179 1.00 4.93 176 ARG A C 1
ATOM 712 O O . ARG A 1 89 ? 24.247 -11.130 3.379 1.00 3.90 176 ARG A O 1
ATOM 720 N N . TYR A 1 90 ? 23.012 -11.271 1.498 1.00 2.00 177 TYR A N 1
ATOM 721 C CA . TYR A 1 90 ? 21.783 -10.858 2.143 1.00 2.03 177 TYR A CA 1
ATOM 722 C C . TYR A 1 90 ? 20.630 -11.515 1.459 1.00 3.59 177 TYR A C 1
ATOM 723 O O . TYR A 1 90 ? 20.724 -11.852 0.298 1.00 4.38 177 TYR A O 1
ATOM 732 N N . LYS A 1 91 ? 19.552 -11.701 2.205 1.00 6.57 178 LYS A N 1
ATOM 733 C CA . LYS A 1 91 ? 18.289 -12.190 1.696 1.00 9.38 178 LYS A CA 1
ATOM 734 C C . LYS A 1 91 ? 17.375 -11.028 1.440 1.00 8.73 178 LYS A C 1
ATOM 735 O O . LYS A 1 91 ? 17.260 -10.117 2.281 1.00 8.78 178 LYS A O 1
ATOM 741 N N . ARG A 1 92 ? 16.692 -11.074 0.294 1.00 9.49 179 ARG A N 1
ATOM 742 C CA . ARG A 1 92 ? 15.811 -9.998 -0.129 1.00 12.31 179 ARG A CA 1
ATOM 743 C C . ARG A 1 92 ? 14.384 -10.514 -0.313 1.00 16.36 179 ARG A C 1
ATOM 744 O O . ARG A 1 92 ? 14.151 -11.461 -1.049 1.00 17.80 179 ARG A O 1
ATOM 752 N N . THR A 1 93 ? 13.436 -9.876 0.365 1.00 14.43 180 THR A N 1
ATOM 753 C CA . THR A 1 93 ? 12.063 -10.331 0.392 1.00 12.75 180 THR A CA 1
ATOM 754 C C . THR A 1 93 ? 11.183 -9.282 -0.258 1.00 13.99 180 THR A C 1
ATOM 755 O O . THR A 1 93 ? 11.200 -8.108 0.140 1.00 17.80 180 THR A O 1
ATOM 759 N N . LEU A 1 94 ? 10.435 -9.719 -1.267 1.00 16.86 181 LEU A N 1
ATOM 760 C CA . LEU A 1 94 ? 9.411 -8.920 -1.921 1.00 19.25 181 LEU A CA 1
ATOM 761 C C . LEU A 1 94 ? 8.051 -9.184 -1.254 1.00 21.30 181 LEU A C 1
ATOM 762 O O . LEU A 1 94 ? 7.580 -10.335 -1.220 1.00 20.62 181 LEU A O 1
ATOM 767 N N . ILE A 1 95 ? 7.446 -8.118 -0.729 1.00 20.98 182 ILE A N 1
ATOM 768 C CA . ILE A 1 95 ? 6.144 -8.192 -0.069 1.00 26.37 182 ILE A CA 1
ATOM 769 C C . ILE A 1 95 ? 5.133 -7.344 -0.835 1.00 27.84 182 ILE A C 1
ATOM 770 O O . ILE A 1 95 ? 5.173 -6.122 -0.794 1.00 29.74 182 ILE A O 1
ATOM 775 N N . VAL A 1 96 ? 4.239 -8.014 -1.555 1.00 31.99 183 VAL A N 1
ATOM 776 C CA . VAL A 1 96 ? 3.173 -7.355 -2.310 1.00 35.47 183 VAL A CA 1
ATOM 777 C C . VAL A 1 96 ? 1.796 -7.776 -1.773 1.00 39.26 183 VAL A C 1
ATOM 778 O O . VAL A 1 96 ? 1.696 -8.755 -1.020 1.00 40.65 183 VAL A O 1
ATOM 782 N N . ASP A 1 97 ? 0.755 -7.024 -2.151 1.00 42.33 184 ASP A N 1
ATOM 783 C CA . ASP A 1 97 ? -0.644 -7.321 -1.802 1.00 44.02 184 ASP A CA 1
ATOM 784 C C . ASP A 1 97 ? -1.104 -8.642 -2.405 1.00 43.51 184 ASP A C 1
ATOM 785 O O . ASP A 1 97 ? -0.865 -8.889 -3.586 1.00 43.69 184 ASP A O 1
ATOM 790 N N . GLY A 1 98 ? -1.784 -9.470 -1.612 1.00 42.64 185 GLY A N 1
ATOM 791 C CA . GLY A 1 98 ? -2.433 -10.680 -2.124 1.00 41.62 185 GLY A CA 1
ATOM 792 C C . GLY A 1 98 ? -1.524 -11.842 -2.484 1.00 41.94 185 GLY A C 1
ATOM 793 O O . GLY A 1 98 ? -1.991 -12.890 -2.938 1.00 40.26 185 GLY A O 1
ATOM 794 N N . LYS A 1 99 ? -0.223 -11.659 -2.272 1.00 41.77 186 LYS A N 1
ATOM 795 C CA . LYS A 1 99 ? 0.775 -12.683 -2.572 1.00 41.42 186 LYS A CA 1
ATOM 796 C C . LYS A 1 99 ? 1.599 -13.033 -1.342 1.00 40.77 186 LYS A C 1
ATOM 797 O O . LYS A 1 99 ? 1.791 -12.203 -0.459 1.00 40.19 186 LYS A O 1
ATOM 803 N N . MET A 1 100 ? 2.092 -14.267 -1.298 1.00 40.56 187 MET A N 1
ATOM 804 C CA . MET A 1 100 ? 3.057 -14.685 -0.283 1.00 40.53 187 MET A CA 1
ATOM 805 C C . MET A 1 100 ? 4.365 -13.895 -0.417 1.00 39.48 187 MET A C 1
ATOM 806 O O . MET A 1 100 ? 4.710 -13.462 -1.523 1.00 41.53 187 MET A O 1
ATOM 811 N N . PRO A 1 101 ? 5.094 -13.692 0.701 1.00 37.75 188 PRO A N 1
ATOM 812 C CA . PRO A 1 101 ? 6.391 -13.020 0.553 1.00 37.63 188 PRO A CA 1
ATOM 813 C C . PRO A 1 101 ? 7.374 -13.850 -0.290 1.00 36.20 188 PRO A C 1
ATOM 814 O O . PRO A 1 101 ? 7.639 -15.006 0.031 1.00 35.99 188 PRO A O 1
ATOM 818 N N . MET A 1 102 ? 7.870 -13.252 -1.376 1.00 34.02 189 MET A N 1
ATOM 819 C CA . MET A 1 102 ? 8.835 -13.891 -2.279 1.00 32.28 189 MET A CA 1
ATOM 820 C C . MET A 1 102 ? 10.258 -13.489 -1.941 1.00 28.07 189 MET A C 1
ATOM 821 O O . MET A 1 102 ? 10.576 -12.310 -1.897 1.00 28.39 189 MET A O 1
ATOM 826 N N . ALA A 1 103 ? 11.110 -14.479 -1.714 1.00 24.38 190 ALA A N 1
ATOM 827 C CA . ALA A 1 103 ? 12.468 -14.239 -1.235 1.00 20.94 190 ALA A CA 1
ATOM 828 C C . ALA A 1 103 ? 13.555 -14.767 -2.188 1.00 20.92 190 ALA A C 1
ATOM 829 O O . ALA A 1 103 ? 13.326 -15.710 -2.958 1.00 17.83 190 ALA A O 1
ATOM 831 N N . SER A 1 104 ? 14.722 -14.123 -2.137 1.00 18.71 191 SER A N 1
ATOM 832 C CA . SER A 1 104 ? 15.903 -14.484 -2.928 1.00 16.90 191 SER A CA 1
ATOM 833 C C . SER A 1 104 ? 17.153 -13.989 -2.204 1.00 16.46 191 SER A C 1
ATOM 834 O O . SER A 1 104 ? 17.073 -13.025 -1.441 1.00 17.10 191 SER A O 1
ATOM 837 N N . THR A 1 105 ? 18.298 -14.633 -2.467 1.00 15.39 192 THR A N 1
ATOM 838 C CA . THR A 1 105 ? 19.582 -14.301 -1.831 1.00 12.79 192 THR A CA 1
ATOM 839 C C . THR A 1 105 ? 20.577 -13.682 -2.826 1.00 11.12 192 THR A C 1
ATOM 840 O O . THR A 1 105 ? 20.590 -14.024 -3.992 1.00 10.74 192 THR A O 1
ATOM 844 N N . TRP A 1 106 ? 21.415 -12.768 -2.332 1.00 10.30 193 TRP A N 1
ATOM 845 C CA . TRP A 1 106 ? 22.243 -11.883 -3.157 1.00 7.70 193 TRP A CA 1
ATOM 846 C C . TRP A 1 106 ? 23.626 -1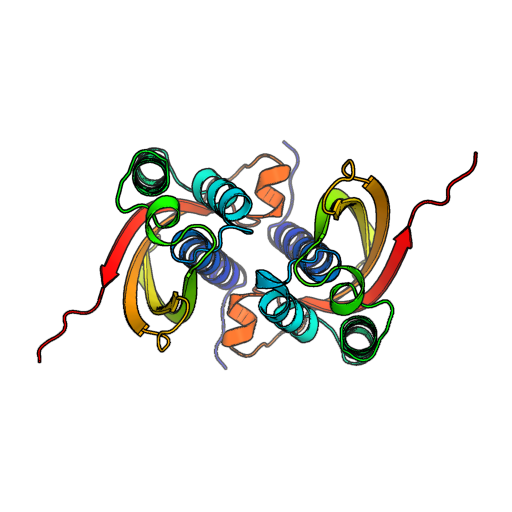1.733 -2.545 1.00 8.90 193 TRP A C 1
ATOM 847 O O . TRP A 1 106 ? 23.819 -11.948 -1.364 1.00 5.40 193 TRP A O 1
ATOM 858 N N . THR A 1 107 ? 24.604 -11.345 -3.351 1.00 9.25 194 THR A N 1
ATOM 859 C CA . THR A 1 107 ? 25.900 -10.994 -2.818 1.00 6.61 194 THR A CA 1
ATOM 860 C C . THR A 1 107 ? 26.193 -9.570 -3.324 1.00 10.00 194 THR A C 1
ATOM 861 O O . THR A 1 107 ? 26.293 -9.364 -4.538 1.00 8.20 194 THR A O 1
ATOM 865 N N . ALA A 1 108 ? 26.305 -8.587 -2.430 1.00 4.49 195 ALA A N 1
ATOM 866 C CA . ALA A 1 108 ? 26.803 -7.283 -2.882 1.00 5.96 195 ALA A CA 1
ATOM 867 C C . ALA A 1 108 ? 28.321 -7.279 -2.800 1.00 6.67 195 ALA A C 1
ATOM 868 O O . ALA A 1 108 ? 28.899 -7.784 -1.822 1.00 8.66 195 ALA A O 1
ATOM 870 N N . THR A 1 109 ? 28.974 -6.748 -3.834 1.00 7.31 196 THR A N 1
ATOM 871 C CA . THR A 1 109 ? 30.416 -6.490 -3.781 1.00 8.64 196 THR A CA 1
ATOM 872 C C . THR A 1 109 ? 30.651 -4.987 -3.618 1.00 8.65 196 THR A C 1
ATOM 873 O O . THR A 1 109 ? 30.238 -4.198 -4.469 1.00 5.80 196 THR A O 1
ATOM 877 N N . VAL A 1 110 ? 31.304 -4.600 -2.516 1.00 11.72 197 VAL A N 1
ATOM 878 C CA . VAL A 1 110 ? 31.393 -3.172 -2.140 1.00 12.76 197 VAL A CA 1
ATOM 879 C C . VAL A 1 110 ? 32.835 -2.747 -1.915 1.00 12.04 197 VAL A C 1
ATOM 880 O O . VAL A 1 110 ? 33.485 -3.221 -0.988 1.00 11.87 197 VAL A O 1
ATOM 884 N N . ARG A 1 111 ? 33.329 -1.869 -2.789 1.00 10.71 198 ARG A N 1
ATOM 885 C CA . ARG A 1 111 ? 34.616 -1.204 -2.601 1.00 9.97 198 ARG A CA 1
ATOM 886 C C . ARG A 1 111 ? 34.364 0.177 -1.989 1.00 7.09 198 ARG A C 1
ATOM 887 O O . ARG A 1 111 ? 33.444 0.905 -2.391 1.00 4.06 198 ARG A O 1
ATOM 895 N N . TYR A 1 112 ? 35.192 0.549 -1.032 1.00 6.61 199 TYR A N 1
ATOM 896 C CA . TYR A 1 112 ? 34.970 1.798 -0.318 1.00 9.24 199 TYR A CA 1
ATOM 897 C C . TYR A 1 112 ? 36.325 2.424 -0.067 1.00 8.59 199 TYR A C 1
ATOM 898 O O . TYR A 1 112 ? 37.323 1.713 -0.037 1.00 7.62 199 TYR A O 1
ATOM 907 N N . GLU A 1 113 ? 36.341 3.746 0.116 1.00 11.51 200 GLU A N 1
ATOM 908 C CA . GLU A 1 113 ? 37.493 4.479 0.619 1.00 12.48 200 GLU A CA 1
ATOM 909 C C . GLU A 1 113 ? 37.098 5.205 1.919 1.00 12.47 200 GLU A C 1
ATOM 910 O O . GLU A 1 113 ? 35.933 5.339 2.242 1.00 8.65 200 GLU A O 1
ATOM 916 N N . LYS A 1 114 ? 38.087 5.660 2.660 1.00 13.92 201 LYS A N 1
ATOM 917 C CA . LYS A 1 114 ? 37.889 6.624 3.742 1.00 17.03 201 LYS A CA 1
ATOM 918 C C . LYS A 1 114 ? 38.271 8.032 3.314 1.00 17.57 201 LYS A C 1
ATOM 919 O O . LYS A 1 114 ? 39.376 8.249 2.824 1.00 17.95 201 LYS A O 1
ATOM 925 N N . VAL A 1 115 ? 37.356 8.979 3.466 1.00 19.74 202 VAL A N 1
ATOM 926 C CA . VAL A 1 115 ? 37.719 10.396 3.394 1.00 20.57 202 VAL A CA 1
ATOM 927 C C . VAL A 1 115 ? 37.915 10.964 4.814 1.00 22.96 202 VAL A C 1
ATOM 928 O O . VAL A 1 115 ? 37.159 10.630 5.746 1.00 24.34 202 VAL A O 1
ATOM 932 N N . THR A 1 116 ? 38.928 11.813 4.972 1.00 24.01 203 THR A N 1
ATOM 933 C CA . THR A 1 116 ? 39.239 12.432 6.269 1.00 23.96 203 THR A CA 1
ATOM 934 C C . THR A 1 116 ? 38.220 13.456 6.770 1.00 22.44 203 THR A C 1
ATOM 935 O O . THR A 1 116 ? 38.059 13.632 7.988 1.00 22.94 203 THR A O 1
ATOM 939 N N . SER A 1 117 ? 37.525 14.112 5.846 1.00 18.57 204 SER A N 1
ATOM 940 C CA . SER A 1 117 ? 36.696 15.237 6.203 1.00 14.87 204 SER A CA 1
ATOM 941 C C . SER A 1 117 ? 35.297 15.119 5.591 1.00 15.11 204 SER A C 1
ATOM 942 O O . SER A 1 117 ? 35.141 14.661 4.464 1.00 14.99 204 SER A O 1
ATOM 945 N N . LEU A 1 118 ? 34.280 15.482 6.366 1.00 14.11 205 LEU A N 1
ATOM 946 C CA . LEU A 1 118 ? 32.893 15.444 5.901 1.00 10.60 205 LEU A CA 1
ATOM 947 C C . LEU A 1 118 ? 32.230 16.675 6.482 1.00 10.56 205 LEU A C 1
ATOM 948 O O . LEU A 1 118 ? 32.606 17.082 7.572 1.00 13.36 205 LEU A O 1
ATOM 953 N N . PRO A 1 119 ? 31.275 17.289 5.757 1.00 4.12 206 PRO A N 1
ATOM 954 C CA . PRO A 1 119 ? 30.410 18.281 6.437 1.00 7.25 206 PRO A CA 1
ATOM 955 C C . PRO A 1 119 ? 29.729 17.666 7.661 1.00 7.07 206 PRO A C 1
ATOM 956 O O . PRO A 1 119 ? 29.526 16.441 7.692 1.00 11.51 206 PRO A O 1
ATOM 960 N N . GLY A 1 120 ? 29.416 18.484 8.664 1.00 6.12 207 GLY A N 1
ATOM 961 C CA . GLY A 1 120 ? 28.790 18.012 9.893 1.00 2.00 207 GLY A CA 1
ATOM 962 C C . GLY A 1 120 ? 27.568 17.165 9.661 1.00 5.34 207 GLY A C 1
ATOM 963 O O . GLY A 1 120 ? 27.448 16.088 10.223 1.00 6.11 207 GLY A O 1
ATOM 964 N N . ARG A 1 121 ? 26.666 17.651 8.808 1.00 7.10 208 ARG A N 1
ATOM 965 C CA . ARG A 1 121 ? 25.420 16.943 8.459 1.00 10.36 208 ARG A CA 1
ATOM 966 C C . ARG A 1 121 ? 25.622 15.515 7.935 1.00 8.15 208 ARG A C 1
ATOM 967 O O . ARG A 1 121 ? 24.764 14.664 8.112 1.00 8.47 208 ARG A O 1
ATOM 975 N N . LEU A 1 122 ? 26.771 15.278 7.302 1.00 8.86 209 LEU A N 1
ATOM 976 C CA . LEU A 1 122 ? 27.189 13.969 6.814 1.00 6.54 209 LEU A CA 1
ATOM 977 C C . LEU A 1 122 ? 27.971 13.150 7.849 1.00 3.80 209 LEU A C 1
ATOM 978 O O . LEU A 1 122 ? 27.753 11.977 8.002 1.00 3.26 209 LEU A O 1
ATOM 983 N N . ARG A 1 123 ? 28.882 13.791 8.559 1.00 5.76 210 ARG A N 1
ATOM 984 C CA . ARG A 1 123 ? 29.594 13.152 9.666 1.00 8.25 210 ARG A CA 1
ATOM 985 C C . ARG A 1 123 ? 28.604 12.465 10.632 1.00 9.56 210 ARG A C 1
ATOM 986 O O . ARG A 1 123 ? 28.841 11.346 11.093 1.00 9.58 210 ARG A O 1
ATOM 994 N N . LEU A 1 124 ? 27.495 13.143 10.905 1.00 6.67 211 LEU A N 1
ATOM 995 C CA . LEU A 1 124 ? 26.429 12.649 11.794 1.00 10.99 211 LEU A CA 1
ATOM 996 C C . LEU A 1 124 ? 25.841 11.256 11.434 1.00 10.64 211 LEU A C 1
ATOM 997 O O . LEU A 1 124 ? 25.356 10.552 12.301 1.00 7.10 211 LEU A O 1
ATOM 1002 N N . THR A 1 125 ? 25.886 10.879 10.156 1.00 8.90 212 THR A N 1
ATOM 1003 C CA . THR A 1 125 ? 25.215 9.661 9.677 1.00 8.80 212 THR A CA 1
ATOM 1004 C C . THR A 1 125 ? 26.259 8.673 9.111 1.00 9.61 212 THR A C 1
ATOM 1005 O O . THR A 1 125 ? 25.966 7.503 8.794 1.00 11.31 212 THR A O 1
ATOM 1009 N N . ASN A 1 126 ? 27.490 9.161 9.010 1.00 8.21 213 ASN A N 1
ATOM 1010 C CA . ASN A 1 126 ? 28.623 8.432 8.421 1.00 6.47 213 ASN A CA 1
ATOM 1011 C C . ASN A 1 126 ? 29.827 8.847 9.279 1.00 4.23 213 ASN A C 1
ATOM 1012 O O . ASN A 1 126 ? 30.695 9.579 8.804 1.00 8.03 213 ASN A O 1
ATOM 1017 N N . PRO A 1 127 ? 29.854 8.423 10.558 1.00 3.72 214 PRO A N 1
ATOM 1018 C CA . PRO A 1 127 ? 30.964 8.710 11.470 1.00 2.50 214 PRO A CA 1
ATOM 1019 C C . PRO A 1 127 ? 32.352 8.325 10.990 1.00 3.72 214 PRO A C 1
ATOM 1020 O O . PRO A 1 127 ? 33.324 8.992 11.358 1.00 6.08 214 PRO A O 1
ATOM 1024 N N . GLY A 1 128 ? 32.467 7.241 10.221 1.00 6.54 215 GLY A N 1
ATOM 1025 C CA . GLY A 1 128 ? 33.770 6.774 9.758 1.00 7.70 215 GLY A CA 1
ATOM 1026 C C . GLY A 1 128 ? 34.280 7.352 8.434 1.00 8.48 215 GLY A C 1
ATOM 1027 O O . GLY A 1 128 ? 35.376 7.019 7.998 1.00 10.92 215 GLY A O 1
ATOM 1028 N N . GLY A 1 129 ? 33.481 8.173 7.774 1.00 8.09 216 GLY A N 1
ATOM 1029 C CA . GLY A 1 129 ? 33.915 8.841 6.550 1.00 8.03 216 GLY A CA 1
ATOM 1030 C C . GLY A 1 129 ? 33.999 7.913 5.346 1.00 13.30 216 GLY A C 1
ATOM 1031 O O . GLY A 1 129 ? 34.780 8.138 4.426 1.00 16.57 216 GLY A O 1
ATOM 1032 N N . LEU A 1 130 ? 33.152 6.893 5.341 1.00 13.51 217 LEU A N 1
ATOM 1033 C CA . LEU A 1 130 ? 33.108 5.893 4.290 1.00 14.01 217 LEU A CA 1
ATOM 1034 C C . LEU A 1 130 ? 32.387 6.401 3.048 1.00 11.49 217 LEU A C 1
ATOM 1035 O O . LEU A 1 130 ? 31.284 6.930 3.128 1.00 12.68 217 LEU A O 1
ATOM 1040 N N . VAL A 1 131 ? 33.014 6.227 1.898 1.00 9.54 218 VAL A N 1
ATOM 1041 C CA . VAL A 1 131 ? 32.355 6.502 0.625 1.00 6.97 218 VAL A CA 1
ATOM 1042 C C . VAL A 1 131 ? 32.488 5.253 -0.201 1.00 3.76 218 VAL A C 1
ATOM 1043 O O . VAL A 1 131 ? 33.556 4.657 -0.230 1.00 4.19 218 VAL A O 1
ATOM 1047 N N . VAL A 1 132 ? 31.398 4.855 -0.852 1.00 6.94 219 VAL A N 1
ATOM 1048 C CA . VAL A 1 132 ? 31.421 3.712 -1.786 1.00 6.20 219 VAL A CA 1
ATOM 1049 C C . VAL A 1 132 ? 31.813 4.114 -3.208 1.00 4.30 219 VAL A C 1
ATOM 1050 O O . VAL A 1 132 ? 31.080 4.831 -3.890 1.00 4.21 219 VAL A O 1
ATOM 1054 N N . THR A 1 133 ? 32.951 3.580 -3.641 1.00 10.22 220 THR A N 1
ATOM 1055 C CA . THR A 1 133 ? 33.602 3.886 -4.935 1.00 13.04 220 THR A CA 1
ATOM 1056 C C . THR A 1 133 ? 33.316 2.887 -6.075 1.00 14.52 220 THR A C 1
ATOM 1057 O O . THR A 1 133 ? 33.438 3.232 -7.277 1.00 15.44 220 THR A O 1
ATOM 1061 N N . SER A 1 134 ? 32.959 1.655 -5.695 1.00 12.43 221 SER A N 1
ATOM 1062 C CA . SER A 1 134 ? 32.363 0.680 -6.595 1.00 9.11 221 SER A CA 1
ATOM 1063 C C . SER A 1 134 ? 31.312 -0.211 -5.899 1.00 9.91 221 SER A C 1
ATOM 1064 O O . SER A 1 134 ? 31.449 -0.571 -4.719 1.00 8.02 221 SER A O 1
ATOM 1067 N N . TYR A 1 135 ? 30.262 -0.544 -6.642 1.00 8.42 222 TYR A N 1
ATOM 1068 C CA . TYR A 1 135 ? 29.141 -1.310 -6.127 1.00 7.28 222 TYR A CA 1
ATOM 1069 C C . TYR A 1 135 ? 28.427 -2.099 -7.210 1.00 7.60 222 TYR A C 1
ATOM 1070 O O . TYR A 1 135 ? 27.875 -1.522 -8.137 1.00 8.45 222 TYR A O 1
ATOM 1079 N N . GLN A 1 136 ? 28.379 -3.414 -7.025 1.00 8.30 223 GLN A N 1
ATOM 1080 C CA . GLN A 1 136 ? 27.645 -4.315 -7.895 1.00 8.25 223 GLN A CA 1
ATOM 1081 C C . GLN A 1 136 ? 26.944 -5.357 -7.037 1.00 6.67 223 GLN A C 1
ATOM 1082 O O . GLN A 1 136 ? 27.432 -5.759 -5.982 1.00 9.37 223 GLN A O 1
ATOM 1088 N N . THR A 1 137 ? 25.791 -5.799 -7.481 1.00 5.98 224 THR A N 1
ATOM 1089 C CA . THR A 1 137 ? 25.140 -6.861 -6.761 1.00 10.14 224 THR A CA 1
ATOM 1090 C C . THR A 1 137 ? 24.634 -7.946 -7.691 1.00 5.69 224 THR A C 1
ATOM 1091 O O . THR A 1 137 ? 24.315 -7.699 -8.842 1.00 9.20 224 THR A O 1
ATOM 1095 N N . SER A 1 138 ? 24.641 -9.167 -7.200 1.00 7.13 225 SER A N 1
ATOM 1096 C CA . SER A 1 138 ? 24.247 -10.292 -8.018 1.00 11.11 225 SER A CA 1
ATOM 1097 C C . SER A 1 138 ? 23.317 -11.187 -7.243 1.00 7.33 225 SER A C 1
ATOM 1098 O O . SER A 1 138 ? 23.622 -11.618 -6.138 1.00 7.41 225 SER A O 1
ATOM 1101 N N . GLU A 1 139 ? 22.159 -11.426 -7.834 1.00 8.09 226 GLU A N 1
ATOM 1102 C CA . GLU A 1 139 ? 21.190 -12.331 -7.313 1.00 12.92 226 GLU A CA 1
ATOM 1103 C C . GLU A 1 139 ? 21.617 -13.763 -7.646 1.00 15.59 226 GLU A C 1
ATOM 1104 O O . GLU A 1 139 ? 22.123 -14.035 -8.736 1.00 15.70 226 GLU A O 1
ATOM 1110 N N . ASP A 1 140 ? 21.426 -14.665 -6.688 1.00 16.79 227 ASP A N 1
ATOM 1111 C CA . ASP A 1 140 ? 21.642 -16.074 -6.909 1.00 16.03 227 ASP A CA 1
ATOM 1112 C C . ASP A 1 140 ? 20.869 -16.550 -8.122 1.00 15.83 227 ASP A C 1
ATOM 1113 O O . ASP A 1 140 ? 19.694 -16.203 -8.317 1.00 17.68 227 ASP A O 1
ATOM 1118 N N . THR A 1 141 ? 21.553 -17.342 -8.940 1.00 16.46 228 THR A N 1
ATOM 1119 C CA . THR A 1 141 ? 20.951 -17.941 -10.118 1.00 15.94 228 THR A CA 1
ATOM 1120 C C . THR A 1 141 ? 19.970 -19.046 -9.708 1.00 13.30 228 THR A C 1
ATOM 1121 O O . THR A 1 141 ? 20.150 -19.654 -8.682 1.00 10.11 228 THR A O 1
ATOM 1125 N N . VAL A 1 142 ? 18.902 -19.255 -10.472 1.00 16.55 229 VAL A N 1
ATOM 1126 C CA . VAL A 1 142 ? 17.960 -20.338 -10.186 1.00 22.07 229 VAL A CA 1
ATOM 1127 C C . VAL A 1 142 ? 17.880 -21.398 -11.302 1.00 25.72 229 VAL A C 1
ATOM 1128 O O . VAL A 1 142 ? 17.963 -21.084 -12.495 1.00 25.66 229 VAL A O 1
ATOM 1132 N N . SER A 1 143 ? 17.720 -22.648 -10.879 1.00 30.32 230 SER A N 1
ATOM 1133 C CA . SER A 1 143 ? 17.608 -23.793 -11.770 1.00 36.60 230 SER A CA 1
ATOM 1134 C C . SER A 1 143 ? 16.492 -24.696 -11.230 1.00 41.88 230 SER A C 1
ATOM 1135 O O . SER A 1 143 ? 16.405 -24.919 -10.026 1.00 43.77 230 SER A O 1
ATOM 1138 N N . ASN A 1 144 ? 15.676 -25.242 -12.137 1.00 48.72 231 ASN A N 1
ATOM 1139 C CA . ASN A 1 144 ? 14.316 -25.778 -11.820 1.00 51.79 231 ASN A CA 1
ATOM 1140 C C . ASN A 1 144 ? 13.303 -24.834 -11.110 1.00 51.83 231 ASN A C 1
ATOM 1141 O O . ASN A 1 144 ? 13.371 -24.611 -9.877 1.00 53.75 231 ASN A O 1
ATOM 1146 N N . GLY B 1 1 ? 40.874 23.126 11.650 1.00 39.48 88 GLY B N 1
ATOM 1147 C CA . GLY B 1 1 ? 39.541 22.602 11.224 1.00 42.16 88 GLY B CA 1
ATOM 1148 C C . GLY B 1 1 ? 38.869 21.823 12.343 1.00 42.40 88 GLY B C 1
ATOM 1149 O O . GLY B 1 1 ? 39.565 21.313 13.231 1.00 44.79 88 GLY B O 1
ATOM 1150 N N . PRO B 1 2 ? 37.514 21.716 12.316 1.00 40.06 89 PRO B N 1
ATOM 1151 C CA . PRO B 1 2 ? 36.813 20.951 13.362 1.00 37.10 89 PRO B CA 1
ATOM 1152 C C . PRO B 1 2 ? 37.246 19.460 13.422 1.00 35.80 89 PRO B C 1
ATOM 1153 O O . PRO B 1 2 ? 36.836 18.649 12.591 1.00 31.71 89 PRO B O 1
ATOM 1157 N N . HIS B 1 3 ? 38.079 19.123 14.405 1.00 34.56 90 HIS B N 1
ATOM 1158 C CA . HIS B 1 3 ? 38.549 17.747 14.611 1.00 36.10 90 HIS B CA 1
ATOM 1159 C C . HIS B 1 3 ? 37.652 16.951 15.590 1.00 33.67 90 HIS B C 1
ATOM 1160 O O . HIS B 1 3 ? 37.256 17.460 16.637 1.00 32.68 90 HIS B O 1
ATOM 1167 N N . MET B 1 4 ? 37.313 15.717 15.227 1.00 30.15 91 MET B N 1
ATOM 1168 C CA . MET B 1 4 ? 36.714 14.790 16.184 1.00 26.47 91 MET B CA 1
ATOM 1169 C C . MET B 1 4 ? 37.383 13.442 16.107 1.00 21.71 91 MET B C 1
ATOM 1170 O O . MET B 1 4 ? 37.793 12.995 15.030 1.00 19.16 91 MET B O 1
ATOM 1175 N N . THR B 1 5 ? 37.446 12.772 17.251 1.00 16.92 92 THR B N 1
ATOM 1176 C CA . THR B 1 5 ? 37.849 11.368 17.281 1.00 16.34 92 THR B CA 1
ATOM 1177 C C . THR B 1 5 ? 36.747 10.548 16.632 1.00 11.90 92 THR B C 1
ATOM 1178 O O . THR B 1 5 ? 35.594 10.963 16.638 1.00 10.38 92 THR B O 1
ATOM 1182 N N . GLN B 1 6 ? 37.112 9.410 16.045 1.00 13.24 93 GLN B N 1
ATOM 1183 C CA . GLN B 1 6 ? 36.147 8.487 15.471 1.00 14.26 93 GLN B CA 1
ATOM 1184 C C . GLN B 1 6 ? 35.142 8.029 16.555 1.00 14.73 93 GLN B C 1
ATOM 1185 O O . GLN B 1 6 ? 33.932 7.955 16.314 1.00 15.46 93 GLN B O 1
ATOM 1191 N N . GLU B 1 7 ? 35.645 7.791 17.763 1.00 15.33 94 GLU B N 1
ATOM 1192 C CA . GLU B 1 7 ? 34.813 7.350 18.895 1.00 17.60 94 GLU B CA 1
ATOM 1193 C C . GLU B 1 7 ? 33.702 8.331 19.275 1.00 15.09 94 GLU B C 1
ATOM 1194 O O . GLU B 1 7 ? 32.575 7.933 19.516 1.00 13.35 94 GLU B O 1
ATOM 1200 N N . GLU B 1 8 ? 34.056 9.606 19.302 1.00 15.35 95 GLU B N 1
ATOM 1201 C CA . GLU B 1 8 ? 33.173 10.748 19.462 1.00 17.13 95 GLU B CA 1
ATOM 1202 C C . GLU B 1 8 ? 32.173 10.847 18.295 1.00 14.44 95 GLU B C 1
ATOM 1203 O O . GLU B 1 8 ? 31.005 11.141 18.488 1.00 15.44 95 GLU B O 1
ATOM 1209 N N . ALA B 1 9 ? 32.657 10.624 17.073 1.00 15.27 96 ALA B N 1
ATOM 1210 C CA . ALA B 1 9 ? 31.813 10.579 15.883 1.00 8.78 96 ALA B CA 1
ATOM 1211 C C . ALA B 1 9 ? 30.769 9.432 15.940 1.00 5.56 96 ALA B C 1
ATOM 1212 O O . ALA B 1 9 ? 29.600 9.606 15.596 1.00 6.64 96 ALA B O 1
ATOM 1214 N N . VAL B 1 10 ? 31.223 8.250 16.312 1.00 4.03 97 VAL B N 1
ATOM 1215 C CA . VAL B 1 10 ? 30.360 7.092 16.506 1.00 4.31 97 VAL B CA 1
ATOM 1216 C C . VAL B 1 10 ? 29.282 7.318 17.599 1.00 2.31 97 VAL B C 1
ATOM 1217 O O . VAL B 1 10 ? 28.117 6.987 17.386 1.00 5.91 97 VAL B O 1
ATOM 1221 N N . VAL B 1 11 ? 29.658 7.903 18.730 1.00 2.00 98 VAL B N 1
ATOM 1222 C CA . VAL B 1 11 ? 28.695 8.265 19.798 1.00 2.86 98 VAL B CA 1
ATOM 1223 C C . VAL B 1 11 ? 27.568 9.138 19.282 1.00 4.87 98 VAL B C 1
ATOM 1224 O O . VAL B 1 11 ? 26.396 8.830 19.478 1.00 4.98 98 VAL B O 1
ATOM 1228 N N . ASN B 1 12 ? 27.952 10.218 18.582 1.00 9.21 99 ASN B N 1
ATOM 1229 C CA . ASN B 1 12 ? 27.057 11.273 18.119 1.00 6.52 99 ASN B CA 1
ATOM 1230 C C . ASN B 1 12 ? 26.062 10.736 17.102 1.00 6.30 99 ASN B C 1
ATOM 1231 O O . ASN B 1 12 ? 24.876 11.090 17.111 1.00 6.72 99 ASN B O 1
ATOM 1236 N N . ALA B 1 13 ? 26.589 9.915 16.190 1.00 8.01 100 ALA B N 1
ATOM 1237 C CA . ALA B 1 13 ? 25.817 9.211 15.158 1.00 2.98 100 ALA B CA 1
ATOM 1238 C C . ALA B 1 13 ? 24.808 8.245 15.753 1.00 2.00 100 ALA B C 1
ATOM 1239 O O . ALA B 1 13 ? 23.651 8.214 15.324 1.00 4.92 100 ALA B O 1
ATOM 1241 N N . SER B 1 14 ? 25.255 7.456 16.714 1.00 2.95 101 SER B N 1
ATOM 1242 C CA . SER B 1 14 ? 24.440 6.384 17.344 1.00 5.75 101 SER B CA 1
ATOM 1243 C C . SER B 1 14 ? 23.288 6.963 18.202 1.00 3.57 101 SER B C 1
ATOM 1244 O O . SER B 1 14 ? 22.136 6.501 18.105 1.00 4.58 101 SER B O 1
ATOM 1247 N N . LEU B 1 15 ? 23.606 7.964 19.022 1.00 2.00 102 LEU B N 1
ATOM 1248 C CA . LEU B 1 15 ? 22.606 8.669 19.881 1.00 2.00 102 LEU B CA 1
ATOM 1249 C C . LEU B 1 15 ? 21.554 9.424 19.091 1.00 3.07 102 LEU B C 1
ATOM 1250 O O . LEU B 1 15 ? 20.366 9.417 19.459 1.00 5.37 102 LEU B O 1
ATOM 1255 N N . TRP B 1 16 ? 21.989 10.058 17.999 1.00 5.22 103 TRP B N 1
ATOM 1256 C CA . TRP B 1 16 ? 21.084 10.710 17.053 1.00 2.00 103 TRP B CA 1
ATOM 1257 C C . TRP B 1 16 ? 20.194 9.722 16.294 1.00 2.00 103 TRP B C 1
ATOM 1258 O O . TRP B 1 16 ? 18.973 9.930 16.139 1.00 3.54 103 TRP B O 1
ATOM 1269 N N . GLU B 1 17 ? 20.792 8.649 15.788 1.00 5.82 104 GLU B N 1
ATOM 1270 C CA . GLU B 1 17 ? 19.973 7.530 15.289 1.00 6.02 104 GLU B CA 1
ATOM 1271 C C . GLU B 1 17 ? 18.966 7.088 16.360 1.00 2.00 104 GLU B C 1
ATOM 1272 O O . GLU B 1 17 ? 17.770 6.904 16.054 1.00 2.00 104 GLU B O 1
ATOM 1278 N N . TYR B 1 18 ? 19.443 6.943 17.602 1.00 4.54 105 TYR B N 1
ATOM 1279 C CA . TYR B 1 18 ? 18.576 6.569 18.737 1.00 3.33 105 TYR B CA 1
ATOM 1280 C C . TYR B 1 18 ? 17.379 7.535 18.829 1.00 4.75 105 TYR B C 1
ATOM 1281 O O . TYR B 1 18 ? 16.208 7.112 18.729 1.00 3.82 105 TYR B O 1
ATOM 1290 N N . VAL B 1 19 ? 17.673 8.829 18.980 1.00 6.05 106 VAL B N 1
ATOM 1291 C CA . VAL B 1 19 ? 16.637 9.851 19.031 1.00 4.69 106 VAL B CA 1
ATOM 1292 C C . VAL B 1 19 ? 15.755 9.764 17.794 1.00 4.87 106 VAL B C 1
ATOM 1293 O O . VAL B 1 19 ? 14.548 9.704 17.901 1.00 7.08 106 VAL B O 1
ATOM 1297 N N . ARG B 1 20 ? 16.358 9.737 16.608 1.00 4.23 107 ARG B N 1
ATOM 1298 C CA . ARG B 1 20 ? 1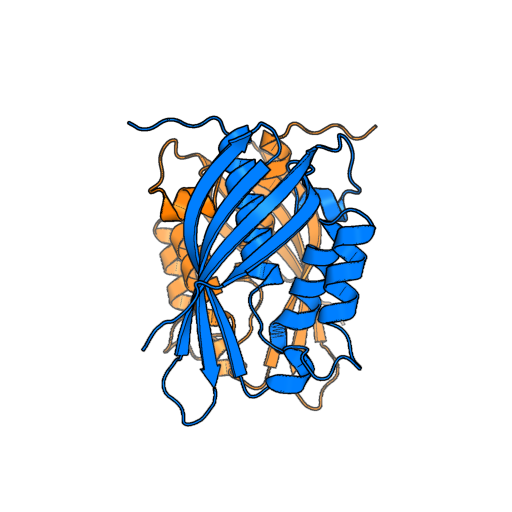5.557 9.727 15.379 1.00 5.62 107 ARG B CA 1
ATOM 1299 C C . ARG B 1 20 ? 14.587 8.546 15.321 1.00 4.26 107 ARG B C 1
ATOM 1300 O O . ARG B 1 20 ? 13.439 8.713 14.934 1.00 3.46 107 ARG B O 1
ATOM 1308 N N . LEU B 1 21 ? 15.073 7.352 15.671 1.00 4.20 108 LEU B N 1
ATOM 1309 C CA . LEU B 1 21 ? 14.261 6.133 15.672 1.00 7.47 108 LEU B CA 1
ATOM 1310 C C . LEU B 1 21 ? 13.127 6.187 16.688 1.00 8.09 108 LEU B C 1
ATOM 1311 O O . LEU B 1 21 ? 11.991 5.727 16.457 1.00 7.69 108 LEU B O 1
ATOM 1316 N N . ARG B 1 22 ? 13.437 6.766 17.827 1.00 8.98 109 ARG B N 1
ATOM 1317 C CA . ARG B 1 22 ? 12.501 6.808 18.927 1.00 4.39 109 ARG B CA 1
ATOM 1318 C C . ARG B 1 22 ? 11.453 7.920 18.787 1.00 5.25 109 ARG B C 1
ATOM 1319 O O . ARG B 1 22 ? 10.301 7.773 19.240 1.00 4.16 109 ARG B O 1
ATOM 1327 N N . GLU B 1 23 ? 11.821 9.028 18.127 1.00 5.79 110 GLU B N 1
ATOM 1328 C CA . GLU B 1 23 ? 10.923 10.203 18.098 1.00 6.71 110 GLU B CA 1
ATOM 1329 C C . GLU B 1 23 ? 10.153 10.331 16.793 1.00 9.47 110 GLU B C 1
ATOM 1330 O O . GLU B 1 23 ? 9.190 11.088 16.699 1.00 7.02 110 GLU B O 1
ATOM 1336 N N . SER B 1 24 ? 10.632 9.608 15.787 1.00 10.39 111 SER B N 1
ATOM 1337 C CA . SER B 1 24 ? 10.009 9.497 14.474 1.00 9.57 111 SER B CA 1
ATOM 1338 C C . SER B 1 24 ? 8.871 8.490 14.544 1.00 7.44 111 SER B C 1
ATOM 1339 O O . SER B 1 24 ? 8.858 7.631 15.404 1.00 8.71 111 SER B O 1
ATOM 1342 N N . TYR B 1 25 ? 7.927 8.587 13.623 1.00 7.50 112 TYR B N 1
ATOM 1343 C CA . TYR B 1 25 ? 6.929 7.536 13.494 1.00 11.41 112 TYR B CA 1
ATOM 1344 C C . TYR B 1 25 ? 6.426 7.342 12.074 1.00 13.26 112 TYR B C 1
ATOM 1345 O O . TYR B 1 25 ? 5.994 8.281 11.425 1.00 16.30 112 TYR B O 1
ATOM 1354 N N . ASP B 1 26 ? 6.482 6.104 11.614 1.00 15.49 113 ASP B N 1
ATOM 1355 C CA . ASP B 1 26 ? 5.778 5.690 10.415 1.00 19.11 113 ASP B CA 1
ATOM 1356 C C . ASP B 1 26 ? 5.318 4.259 10.628 1.00 16.97 113 ASP B C 1
ATOM 1357 O O . ASP B 1 26 ? 6.090 3.409 11.079 1.00 18.26 113 ASP B O 1
ATOM 1362 N N . ALA B 1 27 ? 4.056 3.995 10.335 1.00 17.08 114 ALA B N 1
ATOM 1363 C CA . ALA B 1 27 ? 3.507 2.637 10.472 1.00 17.47 114 ALA B CA 1
ATOM 1364 C C . ALA B 1 27 ? 4.367 1.554 9.757 1.00 17.40 114 ALA B C 1
ATOM 1365 O O . ALA B 1 27 ? 4.474 0.412 10.235 1.00 16.32 114 ALA B O 1
ATOM 1367 N N . ASP B 1 28 ? 4.988 1.932 8.638 1.00 14.72 115 ASP B N 1
ATOM 1368 C CA . ASP B 1 28 ? 5.883 1.043 7.885 1.00 18.44 115 ASP B CA 1
ATOM 1369 C C . ASP B 1 28 ? 7.204 0.746 8.611 1.00 17.60 115 ASP B C 1
ATOM 1370 O O . ASP B 1 28 ? 7.761 -0.342 8.516 1.00 21.42 115 ASP B O 1
ATOM 1375 N N . THR B 1 29 ? 7.710 1.718 9.348 1.00 18.50 116 THR B N 1
ATOM 1376 C CA . THR B 1 29 ? 8.979 1.531 10.050 1.00 15.46 116 THR B CA 1
ATOM 1377 C C . THR B 1 29 ? 8.821 1.290 11.568 1.00 17.68 116 THR B C 1
ATOM 1378 O O . THR B 1 29 ? 9.828 1.137 12.285 1.00 20.20 116 THR B O 1
ATOM 1382 N N . ALA B 1 30 ? 7.571 1.232 12.053 1.00 17.09 117 ALA B N 1
ATOM 1383 C CA . ALA B 1 30 ? 7.291 1.024 13.482 1.00 16.35 117 ALA B CA 1
ATOM 1384 C C . ALA B 1 30 ? 8.017 -0.171 14.129 1.00 17.08 117 ALA B C 1
ATOM 1385 O O . ALA B 1 30 ? 8.634 -0.029 15.211 1.00 13.92 117 ALA B O 1
ATOM 1387 N N . GLN B 1 31 ? 7.940 -1.343 13.481 1.00 17.51 118 GLN B N 1
ATOM 1388 C CA . GLN B 1 31 ? 8.539 -2.567 14.024 1.00 16.49 118 GLN B CA 1
ATOM 1389 C C . GLN B 1 31 ? 10.078 -2.580 13.978 1.00 16.45 118 GLN B C 1
ATOM 1390 O O . GLN B 1 31 ? 10.730 -3.040 14.910 1.00 19.32 118 GLN B O 1
ATOM 1396 N N . TYR B 1 32 ? 10.642 -2.098 12.877 1.00 15.93 119 TYR B N 1
ATOM 1397 C CA . TYR B 1 32 ? 12.061 -1.909 12.731 1.00 16.35 119 TYR B CA 1
ATOM 1398 C C . TYR B 1 32 ? 12.544 -0.920 13.802 1.00 13.58 119 TYR B C 1
ATOM 1399 O O . TYR B 1 32 ? 13.465 -1.217 14.543 1.00 13.55 119 TYR B O 1
ATOM 1408 N N . ALA B 1 33 ? 11.916 0.257 13.891 1.00 14.49 120 ALA B N 1
ATOM 1409 C CA . ALA B 1 33 ? 12.301 1.257 14.900 1.00 11.03 120 ALA B CA 1
ATOM 1410 C C . ALA B 1 33 ? 12.236 0.692 16.317 1.00 8.51 120 ALA B C 1
ATOM 1411 O O . ALA B 1 33 ? 13.208 0.759 17.076 1.00 8.85 120 ALA B O 1
ATOM 1413 N N . TYR B 1 34 ? 11.090 0.104 16.647 1.00 10.67 121 TYR B N 1
ATOM 1414 C CA . TYR B 1 34 ? 10.813 -0.469 17.984 1.00 11.85 121 TYR B CA 1
ATOM 1415 C C . TYR B 1 34 ? 11.895 -1.409 18.466 1.00 11.96 121 TYR B C 1
ATOM 1416 O O . TYR B 1 34 ? 12.336 -1.318 19.615 1.00 13.72 121 TYR B O 1
ATOM 1425 N N . ASP B 1 35 ? 12.315 -2.310 17.579 1.00 13.99 122 ASP B N 1
ATOM 1426 C CA . ASP B 1 35 ? 13.364 -3.293 17.851 1.00 11.76 122 ASP B CA 1
ATOM 1427 C C . ASP B 1 35 ? 14.736 -2.677 18.131 1.00 10.66 122 ASP B C 1
ATOM 1428 O O . ASP B 1 35 ? 15.363 -2.997 19.154 1.00 9.22 122 ASP B O 1
ATOM 1433 N N . LEU B 1 36 ? 15.219 -1.819 17.227 1.00 9.97 123 LEU B N 1
ATOM 1434 C CA . LEU B 1 36 ? 16.477 -1.082 17.471 1.00 9.63 123 LEU B CA 1
ATOM 1435 C C . LEU B 1 36 ? 16.404 -0.216 18.716 1.00 7.35 123 LEU B C 1
ATOM 1436 O O . LEU B 1 36 ? 17.327 -0.208 19.536 1.00 6.45 123 LEU B O 1
ATOM 1441 N N . VAL B 1 37 ? 15.304 0.503 18.901 1.00 8.71 124 VAL B N 1
ATOM 1442 C CA . VAL B 1 37 ? 15.239 1.393 20.081 1.00 10.53 124 VAL B CA 1
ATOM 1443 C C . VAL B 1 37 ? 15.370 0.595 21.378 1.00 10.24 124 VAL B C 1
ATOM 1444 O O . VAL B 1 37 ? 16.191 0.935 22.242 1.00 12.34 124 VAL B O 1
ATOM 1448 N N . SER B 1 38 ? 14.559 -0.460 21.475 1.00 13.60 125 SER B N 1
ATOM 1449 C CA . SER B 1 38 ? 14.527 -1.435 22.575 1.00 12.51 125 SER B CA 1
ATOM 1450 C C . SER B 1 38 ? 15.828 -2.161 22.806 1.00 12.87 125 SER B C 1
ATOM 1451 O O . SER B 1 38 ? 16.187 -2.396 23.935 1.00 12.00 125 SER B O 1
ATOM 1454 N N . ASN B 1 39 ? 16.514 -2.568 21.732 1.00 16.59 126 ASN B N 1
ATOM 1455 C CA . ASN B 1 39 ? 17.786 -3.303 21.858 1.00 14.94 126 ASN B CA 1
ATOM 1456 C C . ASN B 1 39 ? 18.889 -2.485 22.504 1.00 15.40 126 ASN B C 1
ATOM 1457 O O . ASN B 1 39 ? 19.795 -3.020 23.131 1.00 18.55 126 ASN B O 1
ATOM 1462 N N . PHE B 1 40 ? 18.825 -1.180 22.351 1.00 14.90 127 PHE B N 1
ATOM 1463 C CA . PHE B 1 40 ? 19.940 -0.401 22.798 1.00 15.30 127 PHE B CA 1
ATOM 1464 C C . PHE B 1 40 ? 19.619 0.529 23.973 1.00 12.68 127 PHE B C 1
ATOM 1465 O O . PHE B 1 40 ? 20.368 1.463 24.270 1.00 10.24 127 PHE B O 1
ATOM 1473 N N . SER B 1 41 ? 18.537 0.166 24.680 1.00 11.75 128 SER B N 1
ATOM 1474 C CA . SER B 1 41 ? 18.074 0.790 25.929 1.00 10.73 128 SER B CA 1
ATOM 1475 C C . SER B 1 41 ? 18.219 -0.154 27.135 1.00 12.34 128 SER B C 1
ATOM 1476 O O . SER B 1 41 ? 17.824 -1.312 27.063 1.00 13.52 128 SER B O 1
ATOM 1479 N N . ALA B 1 42 ? 18.751 0.361 28.249 1.00 12.46 129 ALA B N 1
ATOM 1480 C CA . ALA B 1 42 ? 18.812 -0.375 29.519 1.00 9.99 129 ALA B CA 1
ATOM 1481 C C . ALA B 1 42 ? 17.396 -0.549 30.068 1.00 9.83 129 ALA B C 1
ATOM 1482 O O . ALA B 1 42 ? 16.504 0.133 29.639 1.00 13.93 129 ALA B O 1
ATOM 1484 N N . PRO B 1 43 ? 17.172 -1.531 30.955 1.00 14.37 130 PRO B N 1
ATOM 1485 C CA . PRO B 1 43 ? 15.807 -2.007 31.236 1.00 11.21 130 PRO B CA 1
ATOM 1486 C C . PRO B 1 43 ? 14.711 -0.980 31.540 1.00 8.75 130 PRO B C 1
ATOM 1487 O O . PRO B 1 43 ? 13.580 -1.103 31.062 1.00 12.87 130 PRO B O 1
ATOM 1491 N N . MET B 1 44 ? 15.015 0.015 32.342 1.00 11.47 131 MET B N 1
ATOM 1492 C CA . MET B 1 44 ? 14.020 1.054 32.641 1.00 14.41 131 MET B CA 1
ATOM 1493 C C . MET B 1 44 ? 13.654 1.906 31.408 1.00 11.17 131 MET B C 1
ATOM 1494 O O . MET B 1 44 ? 12.475 2.107 31.090 1.00 11.77 131 MET B O 1
ATOM 1499 N N . VAL B 1 45 ? 14.678 2.406 30.719 1.00 12.94 132 VAL B N 1
ATOM 1500 C CA . VAL B 1 45 ? 14.497 3.119 29.438 1.00 8.20 132 VAL B CA 1
ATOM 1501 C C . VAL B 1 45 ? 13.682 2.276 28.458 1.00 7.79 132 VAL B C 1
ATOM 1502 O O . VAL B 1 45 ? 12.707 2.767 27.926 1.00 9.57 132 VAL B O 1
ATOM 1506 N N . ARG B 1 46 ? 14.061 1.005 28.244 1.00 12.66 133 ARG B N 1
ATOM 1507 C CA . ARG B 1 46 ? 13.292 0.092 27.391 1.00 12.50 133 ARG B CA 1
ATOM 1508 C C . ARG B 1 46 ? 11.832 -0.022 27.832 1.00 12.31 133 ARG B C 1
ATOM 1509 O O . ARG B 1 46 ? 10.918 0.023 27.005 1.00 11.60 133 ARG B O 1
ATOM 1517 N N . GLN B 1 47 ? 11.609 -0.171 29.136 1.00 12.40 134 GLN B N 1
ATOM 1518 C CA . GLN B 1 47 ? 10.260 -0.246 29.696 1.00 13.54 134 GLN B CA 1
ATOM 1519 C C . GLN B 1 47 ? 9.461 1.013 29.425 1.00 11.50 134 GLN B C 1
ATOM 1520 O O . GLN B 1 47 ? 8.324 0.957 28.923 1.00 15.70 134 GLN B O 1
ATOM 1526 N N . ASN B 1 48 ? 10.036 2.155 29.778 1.00 11.64 135 ASN B N 1
ATOM 1527 C CA . ASN B 1 48 ? 9.334 3.421 29.538 1.00 12.04 135 ASN B CA 1
ATOM 1528 C C . ASN B 1 48 ? 8.995 3.666 28.054 1.00 11.12 135 ASN B C 1
ATOM 1529 O O . ASN B 1 48 ? 7.916 4.161 27.748 1.00 11.26 135 ASN B O 1
ATOM 1534 N N . TYR B 1 49 ? 9.883 3.271 27.137 1.00 11.57 136 TYR B N 1
ATOM 1535 C CA . TYR B 1 49 ? 9.612 3.446 25.692 1.00 8.70 136 TYR B CA 1
ATOM 1536 C C . TYR B 1 49 ? 8.523 2.503 25.228 1.00 8.07 136 TYR B C 1
ATOM 1537 O O . TYR B 1 49 ? 7.634 2.893 24.456 1.00 7.71 136 TYR B O 1
ATOM 1546 N N . GLN B 1 50 ? 8.624 1.244 25.647 1.00 6.29 137 GLN B N 1
ATOM 1547 C CA . GLN B 1 50 ? 7.655 0.221 25.237 1.00 8.44 137 GLN B CA 1
ATOM 1548 C C . GLN B 1 50 ? 6.223 0.458 25.726 1.00 11.58 137 GLN B C 1
ATOM 1549 O O . GLN B 1 50 ? 5.256 0.216 24.990 1.00 11.41 137 GLN B O 1
ATOM 1555 N N . GLN B 1 51 ? 6.120 0.914 26.981 1.00 16.32 138 GLN B N 1
ATOM 1556 C CA . GLN B 1 51 ? 4.883 1.297 27.673 1.00 16.94 138 GLN B CA 1
ATOM 1557 C C . GLN B 1 51 ? 4.161 2.403 26.922 1.00 17.10 138 GLN B C 1
ATOM 1558 O O . GLN B 1 51 ? 2.929 2.444 26.894 1.00 15.19 138 GLN B O 1
ATOM 1564 N N . PHE B 1 52 ? 4.932 3.319 26.343 1.00 17.36 139 PHE B N 1
ATOM 1565 C CA . PHE B 1 52 ? 4.348 4.436 25.615 1.00 19.09 139 PHE B CA 1
ATOM 1566 C C . PHE B 1 52 ? 4.024 4.052 24.184 1.00 18.38 139 PHE B C 1
ATOM 1567 O O . PHE B 1 52 ? 2.995 4.445 23.649 1.00 18.04 139 PHE B O 1
ATOM 1575 N N . PHE B 1 53 ? 4.905 3.290 23.554 1.00 15.03 140 PHE B N 1
ATOM 1576 C CA . PHE B 1 53 ? 4.687 2.928 22.157 1.00 15.63 140 PHE B CA 1
ATOM 1577 C C . PHE B 1 53 ? 3.617 1.849 21.982 1.00 16.16 140 PHE B C 1
ATOM 1578 O O . PHE B 1 53 ? 2.827 1.899 21.047 1.00 16.29 140 PHE B O 1
ATOM 1586 N N . ASN B 1 54 ? 3.591 0.869 22.880 1.00 17.53 141 ASN B N 1
ATOM 1587 C CA . ASN B 1 54 ? 2.673 -0.261 22.710 1.00 20.01 141 ASN B CA 1
ATOM 1588 C C . ASN B 1 54 ? 1.180 0.001 22.961 1.00 21.38 141 ASN B C 1
ATOM 1589 O O . ASN B 1 54 ? 0.818 0.837 23.798 1.00 16.49 141 ASN B O 1
ATOM 1594 N N . TYR B 1 55 ? 0.329 -0.709 22.211 1.00 24.38 142 TYR B N 1
ATOM 1595 C CA . TYR B 1 55 ? -1.082 -0.875 22.554 1.00 29.02 142 TYR B CA 1
ATOM 1596 C C . TYR B 1 55 ? -1.094 -1.445 23.964 1.00 29.80 142 TYR B C 1
ATOM 1597 O O . TYR B 1 55 ? -0.281 -2.313 24.260 1.00 31.43 142 TYR B O 1
ATOM 1606 N N . PRO B 1 56 ? -2.029 -1.013 24.834 1.00 30.89 143 PRO B N 1
ATOM 1607 C CA . PRO B 1 56 ? -3.202 -0.195 24.580 1.00 30.60 143 PRO B CA 1
ATOM 1608 C C . PRO B 1 56 ? -3.087 1.305 24.904 1.00 30.83 143 PRO B C 1
ATOM 1609 O O . PRO B 1 56 ? -4.135 1.944 25.060 1.00 32.93 143 PRO B O 1
ATOM 1613 N N . ASN B 1 57 ? -1.869 1.863 24.993 1.00 27.86 144 ASN B N 1
ATOM 1614 C CA . ASN B 1 57 ? -1.717 3.318 25.183 1.00 23.93 144 ASN B CA 1
ATOM 1615 C C . ASN B 1 57 ? -2.480 4.161 24.138 1.00 24.46 144 ASN B C 1
ATOM 1616 O O . ASN B 1 57 ? -2.066 4.219 22.958 1.00 21.39 144 ASN B O 1
ATOM 1621 N N . PRO B 1 58 ? -3.586 4.827 24.574 1.00 24.37 145 PRO B N 1
ATOM 1622 C CA . PRO B 1 58 ? -4.429 5.734 23.762 1.00 23.70 145 PRO B CA 1
ATOM 1623 C C . PRO B 1 58 ? -3.705 6.875 23.055 1.00 22.61 145 PRO B C 1
ATOM 1624 O O . PRO B 1 58 ? -4.241 7.436 22.104 1.00 24.10 145 PRO B O 1
ATOM 1628 N N . THR B 1 59 ? -2.522 7.232 23.530 1.00 23.30 146 THR B N 1
ATOM 1629 C CA . THR B 1 59 ? -1.788 8.372 22.988 1.00 23.41 146 THR B CA 1
ATOM 1630 C C . THR B 1 59 ? -0.511 7.949 22.238 1.00 21.17 146 THR B C 1
ATOM 1631 O O . THR B 1 59 ? 0.252 8.789 21.773 1.00 19.41 146 THR B O 1
ATOM 1635 N N . SER B 1 60 ? -0.304 6.637 22.129 1.00 19.55 147 SER B N 1
ATOM 1636 C CA . SER B 1 60 ? 0.733 6.056 21.299 1.00 16.71 147 SER B CA 1
ATOM 1637 C C . SER B 1 60 ? 0.608 6.563 19.878 1.00 16.79 147 SER B C 1
ATOM 1638 O O . SER B 1 60 ? -0.506 6.672 19.365 1.00 17.54 147 SER B O 1
ATOM 1641 N N . PRO B 1 61 ? 1.746 6.866 19.230 1.00 17.89 148 PRO B N 1
ATOM 1642 C CA . PRO B 1 61 ? 1.716 7.322 17.838 1.00 18.56 148 PRO B CA 1
ATOM 1643 C C . PRO B 1 61 ? 1.002 6.295 16.930 1.00 19.07 148 PRO B C 1
ATOM 1644 O O . PRO B 1 61 ? 0.346 6.667 15.953 1.00 19.77 148 PRO B O 1
ATOM 1648 N N . GLN B 1 62 ? 1.118 5.015 17.279 1.00 18.36 149 GLN B N 1
ATOM 1649 C CA . GLN B 1 62 ? 0.405 3.944 16.594 1.00 19.68 149 GLN B CA 1
ATOM 1650 C C . GLN B 1 62 ? -1.110 4.146 16.578 1.00 20.32 149 GLN B C 1
ATOM 1651 O O . GLN B 1 62 ? -1.753 3.985 15.543 1.00 21.66 149 GLN B O 1
ATOM 1657 N N . VAL B 1 63 ? -1.671 4.463 17.751 1.00 21.68 150 VAL B N 1
ATOM 1658 C CA . VAL B 1 63 ? -3.113 4.699 17.920 1.00 21.38 150 VAL B CA 1
ATOM 1659 C C . VAL B 1 63 ? -3.553 6.047 17.322 1.00 21.21 150 VAL B C 1
ATOM 1660 O O . VAL B 1 63 ? -4.540 6.113 16.574 1.00 21.30 150 VAL B O 1
ATOM 1664 N N . ILE B 1 64 ? -2.817 7.103 17.668 1.00 21.48 151 ILE B N 1
ATOM 1665 C CA . ILE B 1 64 ? -3.126 8.471 17.258 1.00 21.81 151 ILE B CA 1
ATOM 1666 C C . ILE B 1 64 ? -2.953 8.681 15.745 1.00 22.07 151 ILE B C 1
ATOM 1667 O O . ILE B 1 64 ? -3.835 9.231 15.086 1.00 19.31 151 ILE B O 1
ATOM 1672 N N . LEU B 1 65 ? -1.829 8.200 15.209 1.00 22.87 152 LEU B N 1
ATOM 1673 C CA . LEU B 1 65 ? -1.435 8.450 13.810 1.00 21.91 152 LEU B CA 1
ATOM 1674 C C . LEU B 1 65 ? -1.678 7.243 12.898 1.00 23.02 152 LEU B C 1
ATOM 1675 O O . LEU B 1 65 ? -2.214 7.388 11.808 1.00 25.59 152 LEU B O 1
ATOM 1680 N N . GLY B 1 66 ? -1.320 6.053 13.371 1.00 23.32 153 GLY B N 1
ATOM 1681 C CA . GLY B 1 66 ? -1.547 4.824 12.617 1.00 24.55 153 GLY B CA 1
ATOM 1682 C C . GLY B 1 66 ? -0.964 4.899 11.216 1.00 26.45 153 GLY B C 1
ATOM 1683 O O . GLY B 1 66 ? 0.212 5.211 11.030 1.00 28.54 153 GLY B O 1
ATOM 1684 N N . LYS B 1 67 ? -1.811 4.651 10.232 1.00 26.15 154 LYS B N 1
ATOM 1685 C CA . LYS B 1 67 ? -1.395 4.591 8.840 1.00 26.77 154 LYS B CA 1
ATOM 1686 C C . LYS B 1 67 ? -1.593 5.926 8.130 1.00 26.73 154 LYS B C 1
ATOM 1687 O O . LYS B 1 67 ? -1.126 6.100 7.008 1.00 25.39 154 LYS B O 1
ATOM 1693 N N . HIS B 1 68 ? -2.266 6.868 8.798 1.00 27.81 155 HIS B N 1
ATOM 1694 C CA . HIS B 1 68 ? -2.658 8.155 8.185 1.00 29.06 155 HIS B CA 1
ATOM 1695 C C . HIS B 1 68 ? -1.839 9.385 8.613 1.00 27.68 155 HIS B C 1
ATOM 1696 O O . HIS B 1 68 ? -2.148 10.508 8.206 1.00 27.92 155 HIS B O 1
ATOM 1703 N N . GLY B 1 69 ? -0.797 9.181 9.416 1.00 24.02 156 GLY B N 1
ATOM 1704 C CA . GLY B 1 69 ? 0.086 10.273 9.799 1.00 19.79 156 GLY B CA 1
ATOM 1705 C C . GLY B 1 69 ? 1.486 9.801 10.104 1.00 19.83 156 GLY B C 1
ATOM 1706 O O . GLY B 1 69 ? 1.736 8.597 10.230 1.00 20.18 156 GLY B O 1
ATOM 1707 N N . ARG B 1 70 ? 2.409 10.753 10.193 1.00 17.19 157 ARG B N 1
ATOM 1708 C CA . ARG B 1 70 ? 3.783 10.451 10.535 1.00 19.93 157 ARG B CA 1
ATOM 1709 C C . ARG B 1 70 ? 4.485 11.606 11.241 1.00 16.93 157 ARG B C 1
ATOM 1710 O O . ARG B 1 70 ? 4.088 12.765 11.114 1.00 16.45 157 ARG B O 1
ATOM 1718 N N . LEU B 1 71 ? 5.526 11.256 11.992 1.00 15.49 158 LEU B N 1
ATOM 1719 C CA . LEU B 1 71 ? 6.401 12.214 12.659 1.00 12.13 158 LEU B CA 1
ATOM 1720 C C . LEU B 1 71 ? 7.816 12.103 12.112 1.00 10.75 158 LEU B C 1
ATOM 1721 O O . LEU B 1 71 ? 8.380 11.012 12.015 1.00 8.57 158 LEU B O 1
ATOM 1726 N N . GLU B 1 72 ? 8.364 13.256 11.755 1.00 13.13 159 GLU B N 1
ATOM 1727 C CA . GLU B 1 72 ? 9.670 13.384 11.160 1.00 15.40 159 GLU B CA 1
ATOM 1728 C C . GLU B 1 72 ? 10.529 14.232 12.104 1.00 13.92 159 GLU B C 1
ATOM 1729 O O . GLU B 1 72 ? 10.042 15.195 12.707 1.00 12.52 159 GLU B O 1
ATOM 1735 N N . VAL B 1 73 ? 11.809 13.879 12.201 1.00 13.69 160 VAL B N 1
ATOM 1736 C CA . VAL B 1 73 ? 12.748 14.508 13.098 1.00 12.26 160 VAL B CA 1
ATOM 1737 C C . VAL B 1 73 ? 13.962 15.046 12.301 1.00 13.23 160 VAL B C 1
ATOM 1738 O O . VAL B 1 73 ? 14.475 14.391 11.393 1.00 10.84 160 VAL B O 1
ATOM 1742 N N . GLU B 1 74 ? 14.370 16.276 12.600 1.00 11.14 161 GLU B N 1
ATOM 1743 C CA . GLU B 1 74 ? 15.536 16.868 11.947 1.00 12.00 161 GLU B CA 1
ATOM 1744 C C . GLU B 1 74 ? 16.477 17.363 13.007 1.00 9.31 161 GLU B C 1
ATOM 1745 O O . GLU B 1 74 ? 16.076 18.121 13.895 1.00 13.20 161 GLU B O 1
ATOM 1751 N N . HIS B 1 75 ? 17.736 16.956 12.903 1.00 8.98 162 HIS B N 1
ATOM 1752 C CA . HIS B 1 75 ? 18.745 17.298 13.895 1.00 7.49 162 HIS B CA 1
ATOM 1753 C C . HIS B 1 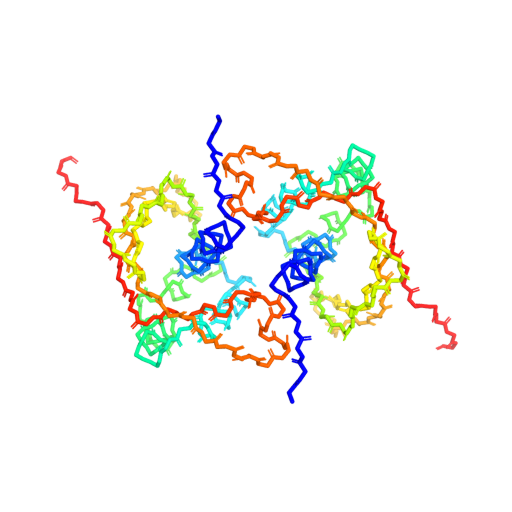75 ? 18.962 18.800 13.936 1.00 9.01 162 HIS B C 1
ATOM 1754 O O . HIS B 1 75 ? 18.880 19.468 12.901 1.00 10.52 162 HIS B O 1
ATOM 1761 N N . ILE B 1 76 ? 19.232 19.334 15.127 1.00 7.23 163 ILE B N 1
ATOM 1762 C CA . ILE B 1 76 ? 19.646 20.736 15.269 1.00 3.56 163 ILE B CA 1
ATOM 1763 C C . ILE B 1 76 ? 21.044 20.829 15.863 1.00 6.92 163 ILE B C 1
ATOM 1764 O O . ILE B 1 76 ? 21.936 21.334 15.200 1.00 9.09 163 ILE B O 1
ATOM 1769 N N . ALA B 1 77 ? 21.255 20.331 17.083 1.00 7.74 164 ALA B N 1
ATOM 1770 C CA . ALA B 1 77 ? 22.603 20.288 17.690 1.00 8.07 164 ALA B CA 1
ATOM 1771 C C . ALA B 1 77 ? 22.749 19.113 18.663 1.00 8.31 164 ALA B C 1
ATOM 1772 O O . ALA B 1 77 ? 21.769 18.575 19.154 1.00 6.68 164 ALA B O 1
ATOM 1774 N N . SER B 1 78 ? 23.989 18.722 18.918 1.00 12.47 165 SER B N 1
ATOM 1775 C CA . SER B 1 78 ? 24.310 17.733 19.917 1.00 11.58 165 SER B CA 1
ATOM 1776 C C . SER B 1 78 ? 25.373 18.390 20.787 1.00 16.92 165 SER B C 1
ATOM 1777 O O . SER B 1 78 ? 26.377 18.892 20.264 1.00 16.68 165 SER B O 1
ATOM 1780 N N . ASN B 1 79 ? 25.152 18.374 22.102 1.00 16.91 166 ASN B N 1
ATOM 1781 C CA . ASN B 1 79 ? 26.054 19.002 23.056 1.00 18.86 166 ASN B CA 1
ATOM 1782 C C . ASN B 1 79 ? 26.398 18.002 24.161 1.00 18.17 166 ASN B C 1
ATOM 1783 O O . ASN B 1 79 ? 25.509 17.504 24.838 1.00 15.32 166 ASN B O 1
ATOM 1788 N N . ASP B 1 80 ? 27.682 17.712 24.340 1.00 19.84 167 ASP B N 1
ATOM 1789 C CA . ASP B 1 80 ? 28.142 16.899 25.474 1.00 22.88 167 ASP B CA 1
ATOM 1790 C C . ASP B 1 80 ? 28.036 17.724 26.756 1.00 24.87 167 ASP B C 1
ATOM 1791 O O . ASP B 1 80 ? 28.620 18.794 26.851 1.00 28.71 167 ASP B O 1
ATOM 1796 N N . VAL B 1 81 ? 27.292 17.242 27.743 1.00 28.82 168 VAL B N 1
ATOM 1797 C CA . VAL B 1 81 ? 27.155 17.995 29.001 1.00 28.78 168 VAL B CA 1
ATOM 1798 C C . VAL B 1 81 ? 28.148 17.525 30.071 1.00 29.77 168 VAL B C 1
ATOM 1799 O O . VAL B 1 81 ? 28.848 18.335 30.665 1.00 31.37 168 VAL B O 1
ATOM 1803 N N . THR B 1 82 ? 28.190 16.214 30.308 1.00 31.04 169 THR B N 1
ATOM 1804 C CA . THR B 1 82 ? 29.243 15.540 31.089 1.00 30.99 169 THR B CA 1
ATOM 1805 C C . THR B 1 82 ? 29.588 14.245 30.368 1.00 30.29 169 THR B C 1
ATOM 1806 O O . THR B 1 82 ? 28.914 13.909 29.396 1.00 28.82 169 THR B O 1
ATOM 1810 N N . PRO B 1 83 ? 30.641 13.513 30.828 1.00 29.47 170 PRO B N 1
ATOM 1811 C CA . PRO B 1 83 ? 30.906 12.219 30.197 1.00 27.49 170 PRO B CA 1
ATOM 1812 C C . PRO B 1 83 ? 29.683 11.316 30.351 1.00 23.55 170 PRO B C 1
ATOM 1813 O O . PRO B 1 83 ? 29.129 11.211 31.439 1.00 23.15 170 PRO B O 1
ATOM 1817 N N . GLY B 1 84 ? 29.248 10.697 29.263 1.00 21.51 171 GLY B N 1
ATOM 1818 C CA . GLY B 1 84 ? 28.094 9.816 29.327 1.00 13.46 171 GLY B CA 1
ATOM 1819 C C . GLY B 1 84 ? 26.723 10.448 29.211 1.00 10.12 171 GLY B C 1
ATOM 1820 O O . GLY B 1 84 ? 25.753 9.723 29.223 1.00 10.62 171 GLY B O 1
ATOM 1821 N N . VAL B 1 85 ? 26.642 11.777 29.091 1.00 8.93 172 VAL B N 1
ATOM 1822 C CA . VAL B 1 85 ? 25.359 12.504 28.872 1.00 6.81 172 VAL B CA 1
ATOM 1823 C C . VAL B 1 85 ? 25.497 13.448 27.656 1.00 7.59 172 VAL B C 1
ATOM 1824 O O . VAL B 1 85 ? 26.538 14.046 27.438 1.00 7.21 172 VAL B O 1
ATOM 1828 N N . GLN B 1 86 ? 24.442 13.565 26.867 1.00 4.96 173 GLN B N 1
ATOM 1829 C CA . GLN B 1 86 ? 24.460 14.411 25.680 1.00 7.25 173 GLN B CA 1
ATOM 1830 C C . GLN B 1 86 ? 23.074 14.967 25.577 1.00 9.08 173 GLN B C 1
ATOM 1831 O O . GLN B 1 86 ? 22.098 14.258 25.859 1.00 5.83 173 GLN B O 1
ATOM 1837 N N . GLN B 1 87 ? 22.987 16.248 25.220 1.00 3.54 174 GLN B N 1
ATOM 1838 C CA . GLN B 1 87 ? 21.714 16.872 24.909 1.00 10.50 174 GLN B CA 1
ATOM 1839 C C . GLN B 1 87 ? 21.617 17.045 23.411 1.00 11.03 174 GLN B C 1
ATOM 1840 O O . GLN B 1 87 ? 22.569 17.502 22.776 1.00 12.57 174 GLN B O 1
ATOM 1846 N N . ILE B 1 88 ? 20.450 16.720 22.867 1.00 11.10 175 ILE B N 1
ATOM 1847 C CA . ILE B 1 88 ? 20.206 16.719 21.440 1.00 9.18 175 ILE B CA 1
ATOM 1848 C C . ILE B 1 88 ? 18.980 17.573 21.172 1.00 7.42 175 ILE B C 1
ATOM 1849 O O . ILE B 1 88 ? 17.885 17.233 21.636 1.00 7.16 175 ILE B O 1
ATOM 1854 N N . ARG B 1 89 ? 19.186 18.703 20.479 1.00 5.87 176 ARG B N 1
ATOM 1855 C CA . ARG B 1 89 ? 18.090 19.565 20.001 1.00 4.44 176 ARG B CA 1
ATOM 1856 C C . ARG B 1 89 ? 17.592 19.094 18.637 1.00 4.45 176 ARG B C 1
ATOM 1857 O O . A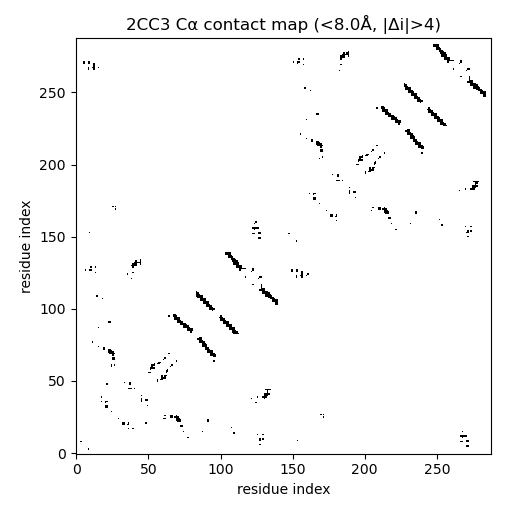RG B 1 89 ? 18.390 18.732 17.775 1.00 3.77 176 ARG B O 1
ATOM 1865 N N . TYR B 1 90 ? 16.281 19.094 18.418 1.00 2.00 177 TYR B N 1
ATOM 1866 C CA . TYR B 1 90 ? 15.794 18.587 17.136 1.00 2.37 177 TYR B CA 1
ATOM 1867 C C . TYR B 1 90 ? 14.443 19.182 16.842 1.00 3.37 177 TYR B C 1
ATOM 1868 O O . TYR B 1 90 ? 13.755 19.603 17.740 1.00 4.32 177 TYR B O 1
ATOM 1877 N N . LYS B 1 91 ? 14.074 19.236 15.578 1.00 5.86 178 LYS B N 1
ATOM 1878 C CA . LYS B 1 91 ? 12.749 19.714 15.220 1.00 9.55 178 LYS B CA 1
ATOM 1879 C C . LYS B 1 91 ? 11.904 18.540 14.820 1.00 8.46 178 LYS B C 1
ATOM 1880 O O . LYS B 1 91 ? 12.370 17.643 14.115 1.00 9.10 178 LYS B O 1
ATOM 1886 N N . ARG B 1 92 ? 10.662 18.536 15.295 1.00 9.24 179 ARG B N 1
ATOM 1887 C CA . ARG B 1 92 ? 9.758 17.442 15.028 1.00 12.28 179 ARG B CA 1
ATOM 1888 C C . ARG B 1 92 ? 8.571 17.973 14.235 1.00 16.32 179 ARG B C 1
ATOM 1889 O O . ARG B 1 92 ? 7.980 18.972 14.606 1.00 17.78 179 ARG B O 1
ATOM 1897 N N . THR B 1 93 ? 8.249 17.301 13.135 1.00 13.94 180 THR B N 1
ATOM 1898 C CA . THR B 1 93 ? 7.170 17.718 12.256 1.00 13.01 180 THR B CA 1
ATOM 1899 C C . THR B 1 93 ? 6.138 16.628 12.178 1.00 14.07 180 THR B C 1
ATOM 1900 O O . THR B 1 93 ? 6.479 15.464 11.950 1.00 18.17 180 THR B O 1
ATOM 1904 N N . LEU B 1 94 ? 4.890 17.015 12.435 1.00 17.03 181 LEU B N 1
ATOM 1905 C CA . LEU B 1 94 ? 3.731 16.131 12.321 1.00 19.34 181 LEU B CA 1
ATOM 1906 C C . LEU B 1 94 ? 3.116 16.339 10.958 1.00 21.26 181 LEU B C 1
ATOM 1907 O O . LEU B 1 94 ? 2.723 17.457 10.613 1.00 21.02 181 LEU B O 1
ATOM 1912 N N . ILE B 1 95 ? 3.047 15.266 10.180 1.00 21.39 182 ILE B N 1
ATOM 1913 C CA . ILE B 1 95 ? 2.430 15.329 8.863 1.00 26.70 182 ILE B CA 1
ATOM 1914 C C . ILE B 1 95 ? 1.210 14.416 8.837 1.00 27.94 182 ILE B C 1
ATOM 1915 O O . ILE B 1 95 ? 1.358 13.198 8.852 1.00 29.86 182 ILE B O 1
ATOM 1920 N N . VAL B 1 96 ? 0.015 15.012 8.847 1.00 31.81 183 VAL B N 1
ATOM 1921 C CA . VAL B 1 96 ? -1.254 14.260 8.754 1.00 35.35 183 VAL B CA 1
ATOM 1922 C C . VAL B 1 96 ? -1.956 14.658 7.447 1.00 39.35 183 VAL B C 1
ATOM 1923 O O . VAL B 1 96 ? -1.550 15.620 6.779 1.00 40.95 183 VAL B O 1
ATOM 1927 N N . ASP B 1 97 ? -2.997 13.922 7.072 1.00 42.52 184 ASP B N 1
ATOM 1928 C CA . ASP B 1 97 ? -3.722 14.245 5.846 1.00 44.37 184 ASP B CA 1
ATOM 1929 C C . ASP B 1 97 ? -4.689 15.436 5.999 1.00 43.87 184 ASP B C 1
ATOM 1930 O O . ASP B 1 97 ? -5.367 15.590 7.034 1.00 44.00 184 ASP B O 1
ATOM 1935 N N . GLY B 1 98 ? -4.694 16.302 4.978 1.00 43.01 185 GLY B N 1
ATOM 1936 C CA . GLY B 1 98 ? -5.587 17.465 4.927 1.00 41.86 185 GLY B CA 1
ATOM 1937 C C . GLY B 1 98 ? -5.121 18.680 5.713 1.00 42.22 185 GLY B C 1
ATOM 1938 O O . GLY B 1 98 ? -5.783 19.733 5.703 1.00 40.70 185 GLY B O 1
ATOM 1939 N N . LYS B 1 99 ? -3.982 18.548 6.391 1.00 42.09 186 LYS B N 1
ATOM 1940 C CA . LYS B 1 99 ? -3.464 19.628 7.220 1.00 41.79 186 LYS B CA 1
ATOM 1941 C C . LYS B 1 99 ? -2.021 19.952 6.876 1.00 41.20 186 LYS B C 1
ATOM 1942 O O . LYS B 1 99 ? -1.280 19.081 6.395 1.00 40.75 186 LYS B O 1
ATOM 1948 N N . MET B 1 100 ? -1.643 21.214 7.107 1.00 41.07 187 MET B N 1
ATOM 1949 C CA . MET B 1 100 ? -0.252 21.685 6.991 1.00 41.06 187 MET B CA 1
ATOM 1950 C C . MET B 1 100 ? 0.663 20.861 7.904 1.00 39.73 187 MET B C 1
ATOM 1951 O O . MET B 1 100 ? 0.210 20.353 8.936 1.00 41.68 187 MET B O 1
ATOM 1956 N N . PRO B 1 101 ? 1.942 20.703 7.528 1.00 37.88 188 PRO B N 1
ATOM 1957 C CA . PRO B 1 101 ? 2.862 20.104 8.492 1.00 37.65 188 PRO B CA 1
ATOM 1958 C C . PRO B 1 101 ? 3.020 20.987 9.747 1.00 36.39 188 PRO B C 1
ATOM 1959 O O . PRO B 1 101 ? 3.457 22.139 9.647 1.00 36.61 188 PRO B O 1
ATOM 1963 N N . MET B 1 102 ? 2.649 20.446 10.906 1.00 34.12 189 MET B N 1
ATOM 1964 C CA . MET B 1 102 ? 2.789 21.131 12.196 1.00 32.38 189 MET B CA 1
ATOM 1965 C C . MET B 1 102 ? 4.108 20.735 12.872 1.00 28.27 189 MET B C 1
ATOM 1966 O O . MET B 1 102 ? 4.403 19.555 13.032 1.00 28.83 189 MET B O 1
ATOM 1971 N N . ALA B 1 103 ? 4.892 21.734 13.261 1.00 24.79 190 ALA B N 1
ATOM 1972 C CA . ALA B 1 103 ? 6.264 21.551 13.721 1.00 21.06 190 ALA B CA 1
ATOM 1973 C C . ALA B 1 103 ? 6.501 22.072 15.162 1.00 21.14 190 ALA B C 1
ATOM 1974 O O . ALA B 1 103 ? 5.762 22.940 15.647 1.00 17.66 190 ALA B O 1
ATOM 1976 N N . SER B 1 104 ? 7.526 21.532 15.831 1.00 18.66 191 SER B N 1
ATOM 1977 C CA . SER B 1 104 ? 7.920 21.952 17.179 1.00 17.00 191 SER B CA 1
ATOM 1978 C C . SER B 1 104 ? 9.347 21.491 17.474 1.00 16.52 191 SER B C 1
ATOM 1979 O O . SER B 1 104 ? 9.823 20.526 16.889 1.00 17.17 191 SER B O 1
ATOM 1982 N N . THR B 1 105 ? 10.036 22.202 18.365 1.00 15.67 192 THR B N 1
ATOM 1983 C CA . THR B 1 105 ? 11.438 21.914 18.692 1.00 13.32 192 THR B CA 1
ATOM 1984 C C . THR B 1 105 ? 11.583 21.291 20.110 1.00 11.54 192 THR B C 1
ATOM 1985 O O . THR B 1 105 ? 10.806 21.601 21.009 1.00 11.48 192 THR B O 1
ATOM 1989 N N . TRP B 1 106 ? 12.576 20.416 20.288 1.00 10.19 193 TRP B N 1
ATOM 1990 C CA . TRP B 1 106 ? 12.724 19.588 21.492 1.00 8.06 193 TRP B CA 1
ATOM 1991 C C . TRP B 1 106 ? 14.194 19.462 21.884 1.00 9.22 193 TRP B C 1
ATOM 1992 O O . TRP B 1 106 ? 15.101 19.644 21.045 1.00 5.83 193 TRP B O 1
ATOM 2003 N N . THR B 1 107 ? 14.438 19.131 23.152 1.00 9.44 194 THR B N 1
ATOM 2004 C CA . THR B 1 107 ? 15.778 18.757 23.579 1.00 6.63 194 THR B CA 1
ATOM 2005 C C . THR B 1 107 ? 15.648 17.353 24.192 1.00 9.52 194 THR B C 1
ATOM 2006 O O . THR B 1 107 ? 14.908 17.187 25.151 1.00 8.10 194 THR B O 1
ATOM 2010 N N . ALA B 1 108 ? 16.324 16.343 23.633 1.00 5.18 195 ALA B N 1
ATOM 2011 C CA . ALA B 1 108 ? 16.458 15.069 24.370 1.00 5.72 195 ALA B CA 1
ATOM 2012 C C . ALA B 1 108 ? 17.687 15.163 25.234 1.00 6.73 195 ALA B C 1
ATOM 2013 O O . ALA B 1 108 ? 18.664 15.809 24.861 1.00 8.60 195 ALA B O 1
ATOM 2015 N N . THR B 1 109 ? 17.606 14.575 26.424 1.00 7.58 196 THR B N 1
ATOM 2016 C CA . THR B 1 109 ? 18.755 14.452 27.322 1.00 8.85 196 THR B CA 1
ATOM 2017 C C . THR B 1 109 ? 19.055 12.955 27.433 1.00 8.61 196 THR B C 1
ATOM 2018 O O . THR B 1 109 ? 18.238 12.182 27.936 1.00 6.07 196 THR B O 1
ATOM 2022 N N . VAL B 1 110 ? 20.221 12.554 26.943 1.00 11.32 197 VAL B N 1
ATOM 2023 C CA . VAL B 1 110 ? 20.508 11.129 26.766 1.00 13.04 197 VAL B CA 1
ATOM 2024 C C . VAL B 1 110 ? 21.748 10.750 27.569 1.00 11.94 197 VAL B C 1
ATOM 2025 O O . VAL B 1 110 ? 22.838 11.231 27.270 1.00 11.55 197 VAL B O 1
ATOM 2029 N N . ARG B 1 111 ? 21.572 9.905 28.589 1.00 10.50 198 ARG B N 1
ATOM 2030 C CA . ARG B 1 111 ? 22.724 9.292 29.278 1.00 10.16 198 ARG B CA 1
ATOM 2031 C C . ARG B 1 111 ? 23.030 7.925 28.640 1.00 6.76 198 ARG B C 1
ATOM 2032 O O . ARG B 1 111 ? 22.120 7.224 28.181 1.00 4.09 198 ARG B O 1
ATOM 2040 N N . TYR B 1 112 ? 24.305 7.556 28.547 1.00 6.56 199 TYR B N 1
ATOM 2041 C CA . TYR B 1 112 ? 24.661 6.307 27.846 1.00 8.91 199 TYR B CA 1
ATOM 2042 C C . TYR B 1 112 ? 25.846 5.641 28.512 1.00 8.60 199 TYR B C 1
ATOM 2043 O O . TYR B 1 112 ? 26.656 6.320 29.125 1.00 8.54 199 TYR B O 1
ATOM 2052 N N . GLU B 1 113 ? 25.924 4.311 28.410 1.00 11.40 200 GLU B N 1
ATOM 2053 C CA . GLU B 1 113 ? 27.115 3.531 28.814 1.00 12.74 200 GLU B CA 1
ATOM 2054 C C . GLU B 1 113 ? 27.687 2.827 27.563 1.00 12.79 200 GLU B C 1
ATOM 2055 O O . GLU B 1 113 ? 27.023 2.764 26.505 1.00 8.29 200 GLU B O 1
ATOM 2061 N N . LYS B 1 114 ? 28.922 2.332 27.672 1.00 14.12 201 LYS B N 1
ATOM 2062 C CA . LYS B 1 114 ? 29.491 1.472 26.648 1.00 16.67 201 LYS B CA 1
ATOM 2063 C C . LYS B 1 114 ? 29.640 0.078 27.225 1.00 17.81 201 LYS B C 1
ATOM 2064 O O . LYS B 1 114 ? 30.305 -0.111 28.236 1.00 18.10 201 LYS B O 1
ATOM 2070 N N . VAL B 1 115 ? 28.971 -0.893 26.615 1.00 19.42 202 VAL B N 1
ATOM 2071 C CA . VAL B 1 115 ? 29.218 -2.306 26.920 1.00 20.14 202 VAL B CA 1
ATOM 2072 C C . VAL B 1 115 ? 30.288 -2.869 25.975 1.00 22.97 202 VAL B C 1
ATOM 2073 O O . VAL B 1 115 ? 30.297 -2.559 24.769 1.00 24.34 202 VAL B O 1
ATOM 2077 N N . THR B 1 116 ? 31.184 -3.698 26.518 1.00 24.16 203 THR B N 1
ATOM 2078 C CA . THR B 1 116 ? 32.286 -4.255 25.727 1.00 23.98 203 THR B CA 1
ATOM 2079 C C . THR B 1 116 ? 31.852 -5.375 24.748 1.00 22.53 203 THR B C 1
ATOM 2080 O O . THR B 1 116 ? 32.532 -5.633 23.758 1.00 23.10 203 THR B O 1
ATOM 2084 N N . SER B 1 117 ? 30.721 -6.023 24.995 1.00 18.71 204 SER B N 1
ATOM 2085 C CA . SER B 1 117 ? 30.320 -7.136 24.136 1.00 15.02 204 SER B CA 1
ATOM 2086 C C . SER B 1 117 ? 28.859 -7.084 23.764 1.00 15.00 204 SER B C 1
ATOM 2087 O O . SER B 1 117 ? 28.007 -6.696 24.571 1.00 15.74 204 SER B O 1
ATOM 2090 N N . LEU B 1 118 ? 28.568 -7.477 22.531 1.00 13.87 205 LEU B N 1
ATOM 2091 C CA . LEU B 1 118 ? 27.204 -7.519 22.013 1.00 10.41 205 LEU B CA 1
ATOM 2092 C C . LEU B 1 118 ? 27.088 -8.741 21.135 1.00 10.40 205 LEU B C 1
ATOM 2093 O O . LEU B 1 118 ? 28.070 -9.098 20.498 1.00 13.23 205 LEU B O 1
ATOM 2098 N N . PRO B 1 119 ? 25.875 -9.347 21.023 1.00 4.70 206 PRO B N 1
ATOM 2099 C CA . PRO B 1 119 ? 25.807 -10.379 19.983 1.00 7.86 206 PRO B CA 1
ATOM 2100 C C . PRO B 1 119 ? 26.069 -9.773 18.604 1.00 6.78 206 PRO B C 1
ATOM 2101 O O . PRO B 1 119 ? 25.893 -8.582 18.412 1.00 11.24 206 PRO B O 1
ATOM 2105 N N . GLY B 1 120 ? 26.476 -10.595 17.654 1.00 6.39 207 GLY B N 1
ATOM 2106 C CA . GLY B 1 120 ? 26.826 -10.137 16.303 1.00 2.06 207 GLY B CA 1
ATOM 2107 C C . GLY B 1 120 ? 25.740 -9.332 15.610 1.00 5.33 207 GLY B C 1
ATOM 2108 O O . GLY B 1 120 ? 26.026 -8.311 14.991 1.00 6.25 207 GLY B O 1
ATOM 2109 N N . ARG B 1 121 ? 24.493 -9.756 15.790 1.00 7.23 208 ARG B N 1
ATOM 2110 C CA . ARG B 1 121 ? 23.297 -9.133 15.216 1.00 10.72 208 ARG B CA 1
ATOM 2111 C C . ARG B 1 121 ? 23.062 -7.748 15.767 1.00 8.07 208 ARG B C 1
ATOM 2112 O O . ARG B 1 121 ? 22.376 -6.933 15.161 1.00 8.00 208 ARG B O 1
ATOM 2120 N N . LEU B 1 122 ? 23.637 -7.485 16.928 1.00 9.60 209 LEU B N 1
ATOM 2121 C CA . LEU B 1 122 ? 23.500 -6.172 17.549 1.00 6.39 209 LEU B CA 1
ATOM 2122 C C . LEU B 1 122 ? 24.725 -5.317 17.262 1.00 4.60 209 LEU B C 1
ATOM 2123 O O . LEU B 1 122 ? 24.611 -4.117 16.927 1.00 4.58 209 LEU B O 1
ATOM 2128 N N . ARG B 1 123 ? 25.898 -5.931 17.333 1.00 5.59 210 ARG B N 1
ATOM 2129 C CA . ARG B 1 123 ? 27.141 -5.232 16.986 1.00 8.51 210 ARG B CA 1
ATOM 2130 C C . ARG B 1 123 ? 27.020 -4.562 15.613 1.00 10.25 210 ARG B C 1
ATOM 2131 O O . ARG B 1 123 ? 27.469 -3.418 15.417 1.00 9.54 210 ARG B O 1
ATOM 2139 N N . LEU B 1 124 ? 26.412 -5.290 14.676 1.00 7.17 211 LEU B N 1
ATOM 2140 C CA . LEU B 1 124 ? 26.184 -4.820 13.330 1.00 10.83 211 LEU B CA 1
ATOM 2141 C C . LEU B 1 124 ? 25.412 -3.464 13.161 1.00 11.15 211 LEU B C 1
ATOM 2142 O O . LEU B 1 124 ? 25.598 -2.770 12.147 1.00 7.36 211 LEU B O 1
ATOM 2147 N N . THR B 1 125 ? 24.557 -3.112 14.124 1.00 9.41 212 THR B N 1
ATOM 2148 C CA . THR B 1 125 ? 23.730 -1.897 14.038 1.00 8.61 212 THR B CA 1
ATOM 2149 C C . THR B 1 125 ? 24.138 -0.896 15.119 1.00 9.62 212 THR B C 1
ATOM 2150 O O . THR B 1 125 ? 23.704 0.266 15.125 1.00 11.24 212 THR B O 1
ATOM 2154 N N . ASN B 1 126 ? 25.022 -1.355 16.001 1.00 8.22 213 ASN B N 1
ATOM 2155 C CA . ASN B 1 126 ? 25.531 -0.606 17.134 1.00 6.33 213 ASN B CA 1
ATOM 2156 C C . ASN B 1 126 ? 27.022 -0.988 17.229 1.00 4.24 213 ASN B C 1
ATOM 2157 O O . ASN B 1 126 ? 27.426 -1.732 18.120 1.00 7.77 213 ASN B O 1
ATOM 2162 N N . PRO B 1 127 ? 27.854 -0.491 16.291 1.00 3.78 214 PRO B N 1
ATOM 2163 C CA . PRO B 1 127 ? 29.281 -0.825 16.347 1.00 2.03 214 PRO B CA 1
ATOM 2164 C C . PRO B 1 127 ? 30.026 -0.394 17.607 1.00 3.54 214 PRO B C 1
ATOM 2165 O O . PRO B 1 127 ? 31.070 -0.980 17.924 1.00 5.44 214 PRO B O 1
ATOM 2169 N N . GLY B 1 128 ? 29.529 0.638 18.295 1.00 6.15 215 GLY B N 1
ATOM 2170 C CA . GLY B 1 128 ? 30.257 1.212 19.443 1.00 7.85 215 GLY B CA 1
ATOM 2171 C C . GLY B 1 128 ? 29.813 0.679 20.797 1.00 8.35 215 GLY B C 1
ATOM 2172 O O . GLY B 1 128 ? 30.337 1.103 21.816 1.00 10.98 215 GLY B O 1
ATOM 2173 N N . GLY B 1 129 ? 28.847 -0.238 20.798 1.00 8.16 216 GLY B N 1
ATOM 2174 C CA . GLY B 1 129 ? 28.335 -0.877 22.018 1.00 7.91 216 GLY B CA 1
ATOM 2175 C C . GLY B 1 129 ? 27.598 0.062 22.967 1.00 12.87 216 GLY B C 1
ATOM 2176 O O . GLY B 1 129 ? 27.612 -0.126 24.178 1.00 16.87 216 GLY B O 1
ATOM 2177 N N . LEU B 1 130 ? 26.934 1.065 22.416 1.00 13.53 217 LEU B N 1
ATOM 2178 C CA . LEU B 1 130 ? 26.260 2.068 23.216 1.00 13.73 217 LEU B CA 1
ATOM 2179 C C . LEU B 1 130 ? 24.940 1.539 23.753 1.00 11.42 217 LEU B C 1
ATOM 2180 O O . LEU B 1 130 ? 24.210 0.829 23.060 1.00 11.87 217 LEU B O 1
ATOM 2185 N N . VAL B 1 131 ? 24.641 1.885 25.001 1.00 9.53 218 VAL B N 1
ATOM 2186 C CA . VAL B 1 131 ? 23.335 1.572 25.583 1.00 6.86 218 VAL B CA 1
ATOM 2187 C C . VAL B 1 131 ? 22.857 2.808 26.312 1.00 3.55 218 VAL B C 1
ATOM 2188 O O . VAL B 1 131 ? 23.605 3.437 27.021 1.00 4.50 218 VAL B O 1
ATOM 2192 N N . VAL B 1 132 ? 21.636 3.220 26.026 1.00 6.92 219 VAL B N 1
ATOM 2193 C CA . VAL B 1 132 ? 20.992 4.349 26.706 1.00 6.37 219 VAL B CA 1
ATOM 2194 C C . VAL B 1 132 ? 20.417 3.928 28.074 1.00 4.17 219 VAL B C 1
ATOM 2195 O O . VAL B 1 132 ? 19.481 3.153 28.145 1.00 4.49 219 VAL B O 1
ATOM 2199 N N . THR B 1 133 ? 20.989 4.486 29.139 1.00 10.25 220 THR B N 1
ATOM 2200 C CA . THR B 1 133 ? 20.649 4.158 30.520 1.00 12.78 220 THR B CA 1
ATOM 2201 C C . THR B 1 133 ? 19.710 5.178 31.168 1.00 14.31 220 THR B C 1
ATOM 2202 O O . THR B 1 133 ? 19.071 4.883 32.182 1.00 15.26 220 THR B O 1
ATOM 2206 N N . SER B 1 134 ? 19.614 6.362 30.557 1.00 12.24 221 SER B N 1
ATOM 2207 C CA . SER B 1 134 ? 18.582 7.341 30.877 1.00 9.12 221 SER B CA 1
ATOM 2208 C C . SER B 1 134 ? 18.118 8.137 29.646 1.00 9.64 221 SER B C 1
ATOM 2209 O O . SER B 1 134 ? 18.928 8.494 28.788 1.00 7.45 221 SER B O 1
ATOM 2212 N N . TYR B 1 135 ? 16.814 8.405 29.572 1.00 8.15 222 TYR B N 1
ATOM 2213 C CA . TYR B 1 135 ? 16.251 9.178 28.471 1.00 7.61 222 TYR B CA 1
ATOM 2214 C C . TYR B 1 135 ? 15.033 10.008 28.847 1.00 8.03 222 TYR B C 1
ATOM 2215 O O . TYR B 1 135 ? 14.027 9.485 29.322 1.00 8.27 222 TYR B O 1
ATOM 2224 N N . GLN B 1 136 ? 15.121 11.303 28.574 1.00 8.83 223 GLN B N 1
ATOM 2225 C CA . GLN B 1 136 ? 13.966 12.172 28.632 1.00 8.08 223 GLN B CA 1
ATOM 2226 C C . GLN B 1 136 ? 13.957 13.215 27.551 1.00 6.50 223 GLN B C 1
ATOM 2227 O O . GLN B 1 136 ? 14.990 13.667 27.076 1.00 9.82 223 GLN B O 1
ATOM 2233 N N . THR B 1 137 ? 12.771 13.639 27.183 1.00 6.85 224 THR B N 1
ATOM 2234 C CA . THR B 1 137 ? 12.680 14.637 26.159 1.00 10.36 224 THR B CA 1
ATOM 2235 C C . THR B 1 137 ? 11.705 15.751 26.552 1.00 6.14 224 THR B C 1
ATOM 2236 O O . THR B 1 137 ? 10.689 15.492 27.171 1.00 9.42 224 THR B O 1
ATOM 2240 N N . SER B 1 138 ? 12.052 16.996 26.244 1.00 6.82 225 SER B N 1
ATOM 2241 C CA . SER B 1 138 ? 11.099 18.106 26.456 1.00 11.12 225 SER B CA 1
ATOM 2242 C C . SER B 1 138 ? 10.905 19.022 25.281 1.00 7.23 225 SER B C 1
ATOM 2243 O O . SER B 1 138 ? 11.830 19.461 24.631 1.00 6.87 225 SER B O 1
ATOM 2246 N N . GLU B 1 139 ? 9.634 19.249 25.018 1.00 8.23 226 GLU B N 1
ATOM 2247 C CA . GLU B 1 139 ? 9.166 20.087 23.968 1.00 13.31 226 GLU B CA 1
ATOM 2248 C C . GLU B 1 139 ? 9.267 21.542 24.440 1.00 15.65 226 GLU B C 1
ATOM 2249 O O . GLU B 1 139 ? 9.015 21.868 25.614 1.00 16.11 226 GLU B O 1
ATOM 2255 N N . ASP B 1 140 ? 9.677 22.410 23.522 1.00 16.75 227 ASP B N 1
ATOM 2256 C CA . ASP B 1 140 ? 9.685 23.855 23.764 1.00 16.63 227 ASP B CA 1
ATOM 2257 C C . ASP B 1 140 ? 8.343 24.387 24.309 1.00 15.96 227 ASP B C 1
ATOM 2258 O O . ASP B 1 140 ? 7.267 24.006 23.847 1.00 17.67 227 ASP B O 1
ATOM 2263 N N . THR B 1 141 ? 8.432 25.282 25.284 1.00 17.45 228 THR B N 1
ATOM 2264 C CA . THR B 1 141 ? 7.266 25.998 25.842 1.00 15.32 228 THR B CA 1
ATOM 2265 C C . THR B 1 141 ? 6.804 27.060 24.838 1.00 16.16 228 THR B C 1
ATOM 2266 O O . THR B 1 141 ? 7.619 27.792 24.321 1.00 12.94 228 THR B O 1
ATOM 2270 N N . VAL B 1 142 ? 5.508 27.120 24.537 1.00 19.73 229 VAL B N 1
ATOM 2271 C CA . VAL B 1 142 ? 4.963 28.190 23.706 1.00 20.31 229 VAL B CA 1
ATOM 2272 C C . VAL B 1 142 ? 4.172 29.219 24.510 1.00 20.44 229 VAL B C 1
ATOM 2273 O O . VAL B 1 142 ? 3.467 28.887 25.473 1.00 17.50 229 VAL B O 1
ATOM 2277 N N . SER B 1 143 ? 4.347 30.475 24.123 1.00 22.95 230 SER B N 1
ATOM 2278 C CA . SER B 1 143 ? 3.604 31.603 24.673 1.00 28.12 230 SER B CA 1
ATOM 2279 C C . SER B 1 143 ? 3.028 32.348 23.501 1.00 32.72 230 SER B C 1
ATOM 2280 O O . SER B 1 143 ? 3.776 32.889 22.683 1.00 33.33 230 SER B O 1
ATOM 2283 N N . ASN B 1 144 ? 1.700 32.353 23.420 1.00 40.38 231 ASN B N 1
ATOM 2284 C CA . ASN B 1 144 ? 0.946 33.157 22.443 1.00 46.02 231 ASN B CA 1
ATOM 2285 C C . ASN B 1 144 ? 1.360 32.891 20.994 1.00 45.54 231 ASN B C 1
ATOM 2286 O O . ASN B 1 144 ? 1.420 31.740 20.563 1.00 46.05 231 ASN B O 1
#

Foldseek 3Di:
DDDDDVLVVLVVVLVVLLVQLQQKDALVCLVVSLVLNLVQADVVSNVVSCVQQDPPNCNHCCNVQNNFKIKGKAWDDWAAPDVQKIKTKIKIWIGGPPDDIDIWIKIKIWGWDADPDDPPVNCVSRVRRIHTHDIDMDTDDDDD/DDDDDVLRVLVVVLVVLLCQLQQKDALVCLVVSLVLNLVQADDVSNVVSCVQQDPPNCNHCCNVCNHFKIKGKAWDDWADDDVQKIKTKIKIWIGGPPDDIDIWIKIKIWGWDADPDDPPVNCVSRVRRIHTHDIDMDTDDDDD

CATH classification: 3.10.450.230

Sequence (288 aa):
GPHMTQEEAVVNASLWEYVRLRESYDADTAQYAYDLVSNFSAPMVRQNYQQFFNYPNPTSPQVILGKHGRLEVEHIASNDVTPGVQQIRYKRTLIVDGKMPMASTWTATVRYEKVTSLPGRLRLTNPGGLVVTSYQTSEDTVSNGPHMTQEEAVVNASLWEYVRLRESYDADTAQYAYDLVSNFSAPMVRQNYQQFFNYPNPTSPQVILGKHGRLEVEHIASNDVTPGVQQIRYKRTLIVDGKMPMASTWTATVRYEKVTSLPGRLRLTNPGGLVVTSYQTSEDTVSN

InterPro domains:
  IPR007430 Bacterial virulence protein VirB8-like [PF04335] (23-227)
  IPR032710 NTF2-like domain superfamily [SSF54427] (92-230)